Protein AF-A0A1T1H5N3-F1 (afdb_monomer_lite)

Radius of gyration: 20.16 Å; chains: 1; bounding box: 50×46×54 Å

Foldseek 3Di:
DDPPPDDLLQLQCCFLPNVVCLQVVLLVVLVVLLVDDDAACADDPVLNPALAGRSLRCLLRSLLVSLVVVLVSSVVSCVPVNGDPVSLVVLLVVLVVQCVDPVSVVCLDPVVLVVLVVVLCVLSVCRDPQPSDQDDPPDDCNVVNNCSRPDDSVVSSVVSSVSSSVSVVSSSSSSSSVSSVVSVVVVVVD

Secondary structure (DSSP, 8-state):
-------HHHHHHHHHS-HHHHHHHHHHHHHHHHHS------SSHHHHT----HHHHHHHHHHHHHHHHHHHHHHHHHHHT---HHHHHHHHHHHHHHHTSHHHHHHTSHHHHHHHHHHHHHHHH------SSPPPTT-TTHHHHHHHHT--HHHHHHHHHHHHHHHHHHHHHHHHHHHHHHHHHHHH--

Organism: NCBI:txid2942470

Sequence (190 aa):
MAIHKTNSITNYLDNIAPFYYFLIFPFVVALMAICFDFEFSGIFSNTQQLQVSSKQRFLNDFFALCTWITIFLIFFSRKFFGLKPDIQLQVQNAVIKQIRTRDGLAMYSATMLCFFIFFIICISSTWFPSDPIQPETGTKGYALKKALYSANPGFILFIQYFKYALSLLFTLVLVHILDARKIIKEQTLN

Structure (mmCIF, N/CA/C/O backbone):
data_AF-A0A1T1H5N3-F1
#
_entry.id   AF-A0A1T1H5N3-F1
#
loop_
_atom_site.group_PDB
_atom_site.id
_atom_site.type_symbol
_atom_site.label_atom_id
_atom_site.label_alt_id
_atom_site.label_comp_id
_atom_site.label_asym_id
_atom_site.label_entity_id
_atom_site.label_seq_id
_atom_site.pdbx_PDB_ins_code
_atom_site.Cartn_x
_atom_site.Cartn_y
_atom_site.Cartn_z
_atom_site.occupancy
_atom_site.B_iso_or_equiv
_atom_site.auth_seq_id
_atom_site.auth_comp_id
_atom_site.auth_asym_id
_atom_site.auth_atom_id
_atom_site.pdbx_PDB_model_num
ATOM 1 N N . MET A 1 1 ? -5.456 -28.758 18.352 1.00 32.03 1 MET A N 1
ATOM 2 C CA . MET A 1 1 ? -5.343 -27.745 17.283 1.00 32.03 1 MET A CA 1
ATOM 3 C C . MET A 1 1 ? -4.854 -26.464 17.939 1.00 32.03 1 MET A C 1
ATOM 5 O O . MET A 1 1 ? -5.594 -25.875 18.716 1.00 32.03 1 MET A O 1
ATOM 9 N N . ALA A 1 2 ? -3.570 -26.135 17.788 1.00 28.41 2 ALA A N 1
ATOM 10 C CA . ALA A 1 2 ? -2.989 -24.964 18.436 1.00 28.41 2 ALA A CA 1
ATOM 11 C C . ALA A 1 2 ? -3.596 -23.709 17.800 1.00 28.41 2 ALA A C 1
ATOM 13 O O . ALA A 1 2 ? -3.349 -23.422 16.632 1.00 28.41 2 ALA A O 1
ATOM 14 N N . ILE A 1 3 ? -4.434 -22.998 18.554 1.00 32.75 3 ILE A N 1
ATOM 15 C CA . ILE A 1 3 ? -4.944 -21.688 18.163 1.00 32.75 3 ILE A CA 1
ATOM 16 C C . ILE A 1 3 ? -3.732 -20.761 18.214 1.00 32.75 3 ILE A C 1
ATOM 18 O O . ILE A 1 3 ? -3.347 -20.285 19.284 1.00 32.75 3 ILE A O 1
ATOM 22 N N . HIS A 1 4 ? -3.070 -20.565 17.072 1.00 35.28 4 HIS A N 1
ATOM 23 C CA . HIS A 1 4 ? -2.126 -19.468 16.922 1.00 35.28 4 HIS A CA 1
ATOM 24 C C . HIS A 1 4 ? -2.867 -18.209 17.372 1.00 35.28 4 HIS A C 1
ATOM 26 O O . HIS A 1 4 ? -3.907 -17.874 16.811 1.00 35.28 4 HIS A O 1
ATOM 32 N N . LYS A 1 5 ? -2.369 -17.544 18.420 1.00 37.00 5 LYS A N 1
ATOM 33 C CA . LYS A 1 5 ? -2.806 -16.195 18.789 1.00 37.00 5 LYS A CA 1
ATOM 34 C C . LYS A 1 5 ? -2.444 -15.277 17.623 1.00 37.00 5 LYS A C 1
ATOM 36 O O . LYS A 1 5 ? -1.382 -14.660 17.615 1.00 37.00 5 LYS A O 1
ATOM 41 N N . THR A 1 6 ? -3.292 -15.233 16.607 1.00 47.44 6 THR A N 1
ATOM 42 C CA . THR A 1 6 ? -3.240 -14.204 15.585 1.00 47.44 6 THR A CA 1
ATOM 43 C C . THR A 1 6 ? -3.539 -12.875 16.267 1.00 47.44 6 THR A C 1
ATOM 45 O O . THR A 1 6 ? -4.434 -12.759 17.112 1.00 47.44 6 THR A O 1
ATOM 48 N N . ASN A 1 7 ? -2.698 -11.883 15.983 1.00 59.09 7 ASN A N 1
ATOM 49 C CA . ASN A 1 7 ? -2.846 -10.539 16.521 1.00 59.09 7 ASN A CA 1
ATOM 50 C C . ASN A 1 7 ? -4.217 -9.989 16.078 1.00 59.09 7 ASN A C 1
ATOM 52 O O . ASN A 1 7 ? -4.681 -10.312 14.983 1.00 59.09 7 ASN A O 1
ATOM 56 N N . SER A 1 8 ? -4.885 -9.184 16.911 1.00 59.81 8 SER A N 1
ATOM 57 C CA . SER A 1 8 ? -6.230 -8.672 16.586 1.00 59.81 8 SER A CA 1
ATOM 58 C C . SER A 1 8 ? -6.234 -7.908 15.263 1.00 59.81 8 SER A C 1
ATOM 60 O O . SER A 1 8 ? -7.205 -7.970 14.518 1.00 59.81 8 SER A O 1
ATOM 62 N N . ILE A 1 9 ? -5.107 -7.263 14.947 1.00 60.12 9 ILE A N 1
ATOM 63 C CA . ILE A 1 9 ? -4.863 -6.610 13.668 1.00 60.12 9 ILE A CA 1
ATOM 64 C C . ILE A 1 9 ? -4.887 -7.646 12.542 1.00 60.12 9 ILE A C 1
ATOM 66 O O . ILE A 1 9 ? -5.690 -7.498 11.640 1.00 60.12 9 ILE A O 1
ATOM 70 N N . THR A 1 10 ? -4.111 -8.732 12.588 1.00 60.59 10 THR A N 1
ATOM 71 C CA . THR A 1 10 ? -4.081 -9.723 11.493 1.00 60.59 10 THR A CA 1
ATOM 72 C C . THR A 1 10 ? -5.442 -10.373 11.228 1.00 60.59 10 THR A C 1
ATOM 74 O O . THR A 1 10 ? -5.828 -10.491 10.071 1.00 60.59 10 THR A O 1
ATOM 77 N N . ASN A 1 11 ? -6.219 -10.696 12.268 1.00 63.00 11 ASN A N 1
ATOM 78 C CA . ASN A 1 11 ? -7.589 -11.209 12.090 1.00 63.00 11 ASN A CA 1
ATOM 79 C C . ASN A 1 11 ? -8.538 -10.165 11.486 1.00 63.00 11 ASN A C 1
ATOM 81 O O . ASN A 1 11 ? -9.391 -10.491 10.664 1.00 63.00 11 ASN A O 1
ATOM 85 N N . TYR A 1 12 ? -8.393 -8.903 11.891 1.00 63.94 12 TYR A N 1
ATOM 86 C CA . TYR A 1 12 ? -9.140 -7.777 11.337 1.00 63.94 12 TYR A CA 1
ATOM 87 C C . TYR A 1 12 ? -8.811 -7.563 9.850 1.00 63.94 12 TYR A C 1
ATOM 89 O O . TYR A 1 12 ? -9.708 -7.332 9.041 1.00 63.94 12 TYR A O 1
ATOM 97 N N . LEU A 1 13 ? -7.534 -7.707 9.483 1.00 61.84 13 LEU A N 1
ATOM 98 C CA . LEU A 1 13 ? -7.058 -7.623 8.103 1.00 61.84 13 LEU A CA 1
ATOM 99 C C . LEU A 1 13 ? -7.663 -8.723 7.233 1.00 61.84 13 LEU A C 1
ATOM 101 O O . LEU A 1 13 ? -8.304 -8.409 6.234 1.00 61.84 13 LEU A O 1
ATOM 105 N N . ASP A 1 14 ? -7.536 -9.984 7.650 1.00 65.50 14 ASP A N 1
ATOM 106 C CA . ASP A 1 14 ? -8.050 -11.138 6.901 1.00 65.50 14 ASP A CA 1
ATOM 107 C C . ASP A 1 14 ? -9.574 -11.106 6.714 1.00 65.50 14 ASP A C 1
ATOM 109 O O . ASP A 1 14 ? -10.106 -11.747 5.806 1.00 65.50 14 ASP A O 1
ATOM 113 N N . ASN A 1 15 ? -10.287 -10.345 7.548 1.00 70.88 15 ASN A N 1
ATOM 114 C CA . ASN A 1 15 ? -11.730 -10.198 7.458 1.00 70.88 15 ASN A CA 1
ATOM 115 C C . ASN A 1 15 ? -12.190 -9.185 6.406 1.00 70.88 15 ASN A C 1
ATOM 117 O O . ASN A 1 15 ? -13.130 -9.467 5.668 1.00 70.88 15 ASN A O 1
ATOM 121 N N . ILE A 1 16 ? -11.544 -8.019 6.344 1.00 62.72 16 ILE A N 1
ATOM 122 C CA . ILE A 1 16 ? -11.953 -6.924 5.452 1.00 62.72 16 ILE A CA 1
ATOM 123 C C . ILE A 1 16 ? -11.451 -7.174 4.028 1.00 62.72 16 ILE A C 1
ATOM 125 O O . ILE A 1 16 ? -12.154 -6.885 3.059 1.00 62.72 16 ILE A O 1
ATOM 129 N N . ALA A 1 17 ? -10.241 -7.709 3.897 1.00 63.88 17 ALA A N 1
ATOM 130 C CA . ALA A 1 17 ? -9.614 -8.010 2.624 1.00 63.88 17 ALA A CA 1
ATOM 131 C C . ALA A 1 17 ? -8.524 -9.052 2.885 1.00 63.88 17 ALA A C 1
ATOM 133 O O . ALA A 1 17 ? -7.559 -8.699 3.558 1.00 63.88 17 ALA A O 1
ATOM 134 N N . PRO A 1 18 ? -8.625 -10.300 2.383 1.00 67.06 18 PRO A N 1
ATOM 135 C CA . PRO A 1 18 ? -7.630 -11.330 2.663 1.00 67.06 18 PRO A CA 1
ATOM 136 C C . PRO A 1 18 ? -6.279 -10.890 2.087 1.00 67.06 18 PRO A C 1
ATOM 138 O O . PRO A 1 18 ? -5.993 -11.005 0.894 1.00 67.06 18 PRO A O 1
ATOM 141 N N . PHE A 1 19 ? -5.482 -10.291 2.969 1.00 64.56 19 PHE A N 1
ATOM 142 C CA . PHE A 1 19 ? -4.418 -9.339 2.654 1.00 64.56 19 PHE A CA 1
ATOM 143 C C . PHE A 1 19 ? -3.309 -9.980 1.824 1.00 64.56 19 PHE A C 1
ATOM 145 O O . PHE A 1 19 ? -2.713 -9.361 0.944 1.00 64.56 19 PHE A O 1
ATOM 152 N N . TYR A 1 20 ? -3.112 -11.272 2.059 1.00 67.12 20 TYR A N 1
ATOM 153 C CA . TYR A 1 20 ? -2.218 -12.134 1.309 1.00 67.12 20 TYR A CA 1
ATOM 154 C C . TYR A 1 20 ? -2.495 -12.110 -0.202 1.00 67.12 20 TYR A C 1
ATOM 156 O O . TYR A 1 20 ? -1.556 -11.978 -0.983 1.00 67.12 20 TYR A O 1
ATOM 164 N N . TYR A 1 21 ? -3.763 -12.160 -0.630 1.00 72.81 21 TYR A N 1
ATOM 165 C CA . TYR A 1 21 ? -4.102 -12.130 -2.058 1.00 72.81 21 TYR A CA 1
ATOM 166 C C . TYR A 1 21 ? -3.788 -10.778 -2.689 1.00 72.81 21 TYR A C 1
ATOM 168 O O . TYR A 1 21 ? -3.264 -10.731 -3.801 1.00 72.81 21 TYR A O 1
ATOM 176 N N . PHE A 1 22 ? -4.051 -9.690 -1.965 1.00 77.19 22 PHE A N 1
ATOM 177 C CA . PHE A 1 22 ? -3.757 -8.342 -2.441 1.00 77.19 22 PHE A CA 1
ATOM 178 C C . PHE A 1 22 ? -2.260 -8.071 -2.540 1.00 77.19 22 PHE A C 1
ATOM 180 O O . PHE A 1 22 ? -1.862 -7.274 -3.367 1.00 77.19 22 PHE A O 1
ATOM 187 N N . LEU A 1 23 ? -1.410 -8.755 -1.777 1.00 80.50 23 LEU A N 1
ATOM 188 C CA . LEU A 1 23 ? 0.037 -8.638 -1.944 1.00 80.50 23 LEU A CA 1
ATOM 189 C C . LEU A 1 23 ? 0.580 -9.559 -3.038 1.00 80.50 23 LEU A C 1
ATOM 191 O O . LEU A 1 23 ? 1.340 -9.129 -3.906 1.00 80.50 23 LEU A O 1
ATOM 195 N N . ILE A 1 24 ? 0.187 -10.829 -3.020 1.00 84.44 24 ILE A N 1
ATOM 196 C CA . ILE A 1 24 ? 0.843 -11.847 -3.843 1.00 84.44 24 ILE A CA 1
ATOM 197 C C . ILE A 1 24 ? 0.385 -11.813 -5.278 1.00 84.44 24 ILE A C 1
ATOM 199 O O . ILE A 1 24 ? 1.216 -11.974 -6.166 1.00 84.44 24 ILE A O 1
ATOM 203 N N . PHE A 1 25 ? -0.900 -11.571 -5.529 1.00 86.62 25 PHE A N 1
ATOM 204 C CA . PHE A 1 25 ? -1.378 -11.527 -6.900 1.00 86.62 25 PHE A CA 1
ATOM 205 C C . PHE A 1 25 ? -0.700 -10.397 -7.697 1.00 86.62 25 PHE A C 1
ATOM 207 O O . PHE A 1 25 ? -0.104 -10.701 -8.734 1.00 86.62 25 PHE A O 1
ATOM 214 N N . PRO A 1 26 ? -0.648 -9.136 -7.212 1.00 86.62 26 PRO A N 1
ATOM 215 C CA . PRO A 1 26 ? 0.115 -8.089 -7.885 1.00 86.62 26 PRO A CA 1
ATOM 216 C C . PRO A 1 26 ? 1.598 -8.422 -8.026 1.00 86.62 26 PRO A C 1
ATOM 218 O O . PRO A 1 26 ? 2.175 -8.201 -9.087 1.00 86.62 26 PRO A O 1
ATOM 221 N N . PHE A 1 27 ? 2.220 -9.005 -6.999 1.00 88.75 27 PHE A N 1
ATOM 222 C CA . PHE A 1 27 ? 3.625 -9.392 -7.079 1.00 88.75 27 PHE A CA 1
ATOM 223 C C . PHE A 1 27 ? 3.891 -10.418 -8.189 1.00 88.75 27 PHE A C 1
ATOM 225 O O . PHE A 1 27 ? 4.803 -10.228 -8.988 1.00 88.75 27 PHE A O 1
ATOM 232 N N . VAL A 1 28 ? 3.077 -11.473 -8.277 1.00 89.38 28 VAL A N 1
ATOM 233 C CA . VAL A 1 28 ? 3.218 -12.530 -9.290 1.00 89.38 28 VAL A CA 1
ATOM 234 C C . VAL A 1 28 ? 2.988 -11.978 -10.696 1.00 89.38 28 VAL A C 1
ATOM 236 O O . VAL A 1 28 ? 3.773 -12.270 -11.595 1.00 89.38 28 VAL A O 1
ATOM 239 N N . VAL A 1 29 ? 1.970 -11.133 -10.893 1.00 89.44 29 VAL A N 1
ATOM 240 C CA . VAL A 1 29 ? 1.716 -10.473 -12.187 1.00 89.44 29 VAL A CA 1
ATOM 241 C C . VAL A 1 29 ? 2.894 -9.590 -12.598 1.00 89.44 29 VAL A C 1
ATOM 243 O O . VAL A 1 29 ? 3.361 -9.671 -13.733 1.00 89.44 29 VAL A O 1
ATOM 246 N N . ALA A 1 30 ? 3.419 -8.789 -11.671 1.00 89.19 30 ALA A N 1
ATOM 247 C CA . ALA A 1 30 ? 4.567 -7.930 -11.924 1.00 89.19 30 ALA A CA 1
ATOM 248 C C . ALA A 1 30 ? 5.840 -8.737 -12.236 1.00 89.19 30 ALA A C 1
ATOM 250 O O . ALA A 1 30 ? 6.608 -8.358 -13.120 1.00 89.19 30 ALA A O 1
ATOM 251 N N . LEU A 1 31 ? 6.038 -9.869 -11.552 1.00 89.56 31 LEU A N 1
ATOM 252 C CA . LEU A 1 31 ? 7.158 -10.777 -11.780 1.00 89.56 31 LEU A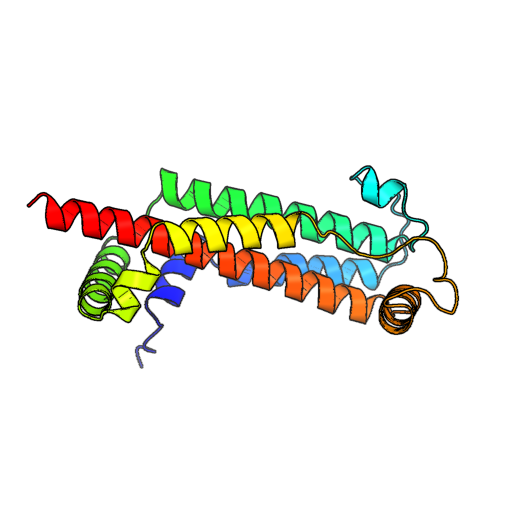 CA 1
ATOM 253 C C . LEU A 1 31 ? 7.077 -11.436 -13.162 1.00 89.56 31 LEU A C 1
ATOM 255 O O . LEU A 1 31 ? 8.073 -11.467 -13.877 1.00 89.56 31 LEU A O 1
ATOM 259 N N . MET A 1 32 ? 5.890 -11.888 -13.575 1.00 88.25 32 MET A N 1
ATOM 260 C CA . MET A 1 32 ? 5.681 -12.385 -14.937 1.00 88.25 32 MET A CA 1
ATOM 261 C C . MET A 1 32 ? 6.010 -11.299 -15.961 1.00 88.25 32 MET A C 1
ATOM 263 O O . MET A 1 32 ? 6.793 -11.545 -16.872 1.00 88.25 32 MET A O 1
ATOM 267 N N . ALA A 1 33 ? 5.490 -10.083 -15.781 1.00 86.50 33 ALA A N 1
ATOM 268 C CA . ALA A 1 33 ? 5.718 -8.990 -16.719 1.00 86.50 33 ALA A CA 1
ATOM 269 C C . ALA A 1 33 ? 7.212 -8.682 -16.912 1.00 86.50 33 ALA A C 1
ATOM 271 O O . ALA A 1 33 ? 7.663 -8.581 -18.046 1.00 86.50 33 ALA A O 1
ATOM 272 N N . ILE A 1 34 ? 8.021 -8.598 -15.848 1.00 85.88 34 ILE A N 1
ATOM 273 C CA . ILE A 1 34 ? 9.459 -8.303 -16.011 1.00 85.88 34 ILE A CA 1
ATOM 274 C C . ILE A 1 34 ? 10.235 -9.407 -16.747 1.00 85.88 34 ILE A C 1
ATOM 276 O O . ILE A 1 34 ? 11.265 -9.109 -17.364 1.00 85.88 34 ILE A O 1
ATOM 280 N N . CYS A 1 35 ? 9.754 -10.654 -16.691 1.00 86.69 35 CYS A N 1
ATOM 281 C CA . CYS A 1 35 ? 10.356 -11.801 -17.367 1.00 86.69 35 CYS A CA 1
ATOM 282 C C . CYS A 1 35 ? 10.082 -11.822 -18.877 1.00 86.69 35 CYS A C 1
ATOM 284 O O . CYS A 1 35 ? 10.867 -12.421 -19.607 1.00 86.69 35 CYS A O 1
ATOM 286 N N . PHE A 1 36 ? 9.020 -11.166 -19.349 1.00 85.50 36 PHE A N 1
ATOM 287 C CA . PHE A 1 36 ? 8.708 -11.057 -20.774 1.00 85.50 36 PHE A CA 1
ATOM 288 C C . PHE A 1 36 ? 9.187 -9.721 -21.348 1.00 85.50 36 PHE A C 1
ATOM 290 O O . PHE A 1 36 ? 9.247 -8.704 -20.655 1.00 85.50 36 PHE A O 1
ATOM 297 N N . ASP A 1 37 ? 9.519 -9.715 -22.635 1.00 79.88 37 ASP A N 1
ATOM 298 C CA . ASP A 1 37 ? 9.774 -8.482 -23.371 1.00 79.88 37 ASP A CA 1
ATOM 299 C C . ASP A 1 37 ? 8.472 -8.007 -24.014 1.0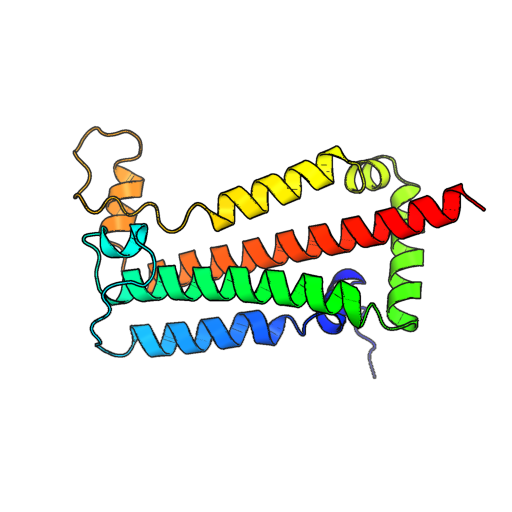0 79.88 37 ASP A C 1
ATOM 301 O O . ASP A 1 37 ? 7.854 -8.710 -24.810 1.00 79.88 37 ASP A O 1
ATOM 305 N N . PHE A 1 38 ? 8.029 -6.818 -23.614 1.00 84.44 38 PHE A N 1
ATOM 306 C CA . PHE A 1 38 ? 6.820 -6.179 -24.114 1.00 84.44 38 PHE A CA 1
ATOM 307 C C . PHE A 1 38 ? 7.011 -4.662 -24.157 1.00 84.44 38 PHE A C 1
ATOM 309 O O . PHE A 1 38 ? 7.783 -4.083 -23.383 1.00 84.44 38 PHE A O 1
ATOM 316 N N . GLU A 1 39 ? 6.288 -4.011 -25.062 1.00 86.19 39 GLU A N 1
ATOM 317 C CA . GLU A 1 39 ? 6.261 -2.557 -25.171 1.00 86.19 39 GLU A CA 1
ATOM 318 C C . GLU A 1 39 ? 5.080 -1.988 -24.385 1.00 86.19 39 GLU A C 1
ATOM 320 O O . GLU A 1 39 ? 3.945 -2.445 -24.510 1.00 86.19 39 GLU A O 1
ATOM 325 N N . PHE A 1 40 ? 5.350 -0.982 -23.553 1.00 85.69 40 PHE A N 1
ATOM 326 C CA . PHE A 1 40 ? 4.335 -0.323 -22.741 1.00 85.69 40 PHE A CA 1
ATOM 327 C C . PHE A 1 40 ? 4.628 1.168 -22.651 1.00 85.69 40 PHE A C 1
ATOM 329 O O . PHE A 1 40 ? 5.676 1.586 -22.158 1.00 85.69 40 PHE A O 1
ATOM 336 N N . SER A 1 41 ? 3.688 1.973 -23.138 1.00 83.50 41 SER A N 1
ATOM 337 C CA . SER A 1 41 ? 3.831 3.425 -23.245 1.00 83.50 41 SER A CA 1
ATOM 338 C C . SER A 1 41 ? 3.555 4.166 -21.935 1.00 83.50 41 SER A C 1
ATOM 340 O O . SER A 1 41 ? 4.101 5.252 -21.743 1.00 83.50 41 SER A O 1
ATOM 342 N N . GLY A 1 42 ? 2.773 3.575 -21.027 1.00 82.75 42 GLY A N 1
ATOM 343 C CA . GLY A 1 42 ? 2.267 4.232 -19.820 1.00 82.75 42 GLY A CA 1
ATOM 344 C C . GLY A 1 42 ? 0.785 4.610 -19.931 1.00 82.75 42 GLY A C 1
ATOM 345 O O . GLY A 1 42 ? 0.294 4.976 -20.998 1.00 82.75 42 GLY A O 1
ATOM 346 N N . ILE A 1 43 ? 0.079 4.535 -18.809 1.00 85.75 43 ILE A N 1
ATOM 347 C CA . ILE A 1 43 ? -1.320 4.929 -18.607 1.00 85.75 43 ILE A CA 1
ATOM 348 C C . ILE A 1 43 ? -1.390 6.350 -18.040 1.00 85.75 43 ILE A C 1
ATOM 350 O O . ILE A 1 43 ? -2.193 7.158 -18.503 1.00 85.75 43 ILE A O 1
ATOM 354 N N . PHE A 1 44 ? -0.555 6.674 -17.046 1.00 80.19 44 PHE A N 1
ATOM 355 C CA . PHE A 1 44 ? -0.547 8.004 -16.433 1.00 80.19 44 PHE A CA 1
ATOM 356 C C . PHE A 1 44 ? 0.338 8.975 -17.219 1.00 80.19 44 PHE A C 1
ATOM 358 O O . PHE A 1 44 ? 1.421 8.611 -17.676 1.00 80.19 44 PHE A O 1
ATOM 365 N N . SER A 1 45 ? -0.091 10.238 -17.320 1.00 74.50 45 SER A N 1
ATOM 366 C CA . SER A 1 45 ? 0.630 11.295 -18.049 1.00 74.50 45 SER A CA 1
ATOM 367 C C . SER A 1 45 ? 2.073 11.458 -17.572 1.00 74.50 45 SER A C 1
ATOM 369 O O . SER A 1 45 ? 2.984 11.565 -18.389 1.00 74.50 45 SER A O 1
ATOM 371 N N . ASN A 1 46 ? 2.291 11.394 -16.256 1.00 71.56 46 ASN A N 1
ATOM 372 C CA . ASN A 1 46 ? 3.629 11.442 -15.673 1.00 71.56 46 ASN A CA 1
ATOM 373 C C . ASN A 1 46 ? 4.493 10.287 -16.192 1.00 71.56 46 ASN A C 1
ATOM 375 O O . ASN A 1 46 ? 5.620 10.520 -16.600 1.00 71.56 46 ASN A O 1
ATOM 379 N N . THR A 1 47 ? 3.960 9.065 -16.250 1.00 73.19 47 THR A N 1
ATOM 380 C CA . THR A 1 47 ? 4.694 7.880 -16.717 1.00 73.19 47 THR A CA 1
ATOM 381 C C . THR A 1 47 ? 4.977 7.919 -18.216 1.00 73.19 47 THR A C 1
ATOM 383 O O . THR A 1 47 ? 6.049 7.502 -18.648 1.00 73.19 47 THR A O 1
ATOM 386 N N . GLN A 1 48 ? 4.053 8.456 -19.015 1.00 77.06 48 GLN A N 1
ATOM 387 C CA . GLN A 1 48 ? 4.238 8.621 -20.461 1.00 77.06 48 GLN A CA 1
ATOM 388 C C . GLN A 1 48 ? 5.371 9.598 -20.800 1.00 77.06 48 GLN A C 1
ATOM 390 O O . GLN A 1 48 ? 6.066 9.415 -21.798 1.00 77.06 48 GLN A O 1
ATOM 395 N N . GLN A 1 49 ? 5.578 10.617 -19.961 1.00 70.25 49 GLN A N 1
ATOM 396 C CA . GLN A 1 49 ? 6.633 11.621 -20.128 1.00 70.25 49 GLN A CA 1
ATOM 397 C C . GLN A 1 49 ? 8.020 11.129 -19.675 1.00 70.25 49 GLN A C 1
ATOM 399 O O . GLN A 1 49 ? 9.029 11.774 -19.966 1.00 70.25 49 GLN A O 1
ATOM 404 N N . LEU A 1 50 ? 8.102 9.983 -18.990 1.00 68.31 50 LEU A N 1
ATOM 405 C CA . LEU A 1 50 ? 9.363 9.420 -18.515 1.00 68.31 50 LEU A CA 1
ATOM 406 C C . LEU A 1 50 ? 10.119 8.692 -19.636 1.00 68.31 50 LEU A C 1
ATOM 408 O O . LEU A 1 50 ? 9.653 7.686 -20.164 1.00 68.31 50 LEU A O 1
ATOM 412 N N . GLN A 1 51 ? 11.356 9.105 -19.919 1.00 72.12 51 GLN A N 1
ATOM 413 C CA . GLN A 1 51 ? 12.339 8.356 -20.716 1.00 72.12 51 GLN A CA 1
ATOM 414 C C . GLN A 1 51 ? 12.931 7.164 -19.938 1.00 72.12 51 GLN A C 1
ATOM 416 O O . GLN A 1 51 ? 14.137 7.032 -19.767 1.00 72.12 51 GLN A O 1
ATOM 421 N N . VAL A 1 52 ? 12.065 6.284 -19.441 1.00 73.94 52 VAL A N 1
ATOM 422 C CA . VAL A 1 52 ? 12.440 5.030 -18.767 1.00 73.94 52 VAL A CA 1
ATOM 423 C C . VAL A 1 52 ? 12.017 3.826 -19.606 1.00 73.94 52 VAL A C 1
ATOM 425 O O . VAL A 1 52 ? 11.210 3.964 -20.532 1.00 73.94 52 VAL A O 1
ATOM 428 N N . SER A 1 53 ? 12.558 2.645 -19.298 1.00 78.38 53 SER A N 1
ATOM 429 C CA . SER A 1 53 ? 12.240 1.405 -20.023 1.00 78.38 53 SER A CA 1
ATOM 430 C C . SER A 1 53 ? 10.763 1.010 -19.887 1.00 78.38 53 SER A C 1
ATOM 432 O O . SER A 1 53 ? 10.129 1.289 -18.866 1.00 78.38 53 SER A O 1
ATOM 434 N N . SER A 1 54 ? 10.224 0.288 -20.876 1.00 83.06 54 SER A N 1
ATOM 435 C CA . SER A 1 54 ? 8.836 -0.213 -20.875 1.00 83.06 54 SER A CA 1
ATOM 436 C C . SER A 1 54 ? 8.478 -0.976 -19.593 1.00 83.06 54 SER A C 1
ATOM 438 O O . SER A 1 54 ? 7.419 -0.751 -19.008 1.00 83.06 54 SER A O 1
ATOM 440 N N . LYS A 1 55 ? 9.399 -1.811 -19.087 1.00 84.50 55 LYS A N 1
ATOM 441 C CA . LYS A 1 55 ? 9.215 -2.582 -17.844 1.00 84.50 55 LYS A CA 1
ATOM 442 C C . LYS A 1 55 ? 9.054 -1.669 -16.626 1.00 84.50 55 LYS A C 1
ATOM 444 O O . LYS A 1 55 ? 8.188 -1.902 -15.791 1.00 84.50 55 LYS A O 1
ATOM 449 N N . GLN A 1 56 ? 9.852 -0.605 -16.536 1.00 80.94 56 GLN A N 1
ATOM 450 C CA . GLN A 1 56 ? 9.768 0.366 -15.438 1.00 80.94 56 GLN A CA 1
ATOM 451 C C . GLN A 1 56 ? 8.454 1.155 -15.481 1.00 80.94 56 GLN A C 1
ATOM 453 O O . GLN A 1 56 ? 7.819 1.322 -14.439 1.00 80.94 56 GLN A O 1
ATOM 458 N N . ARG A 1 57 ? 8.019 1.582 -16.676 1.00 83.06 57 ARG A N 1
ATOM 459 C CA . ARG A 1 57 ? 6.726 2.266 -16.864 1.00 83.06 57 ARG A CA 1
ATOM 460 C C . ARG A 1 57 ? 5.566 1.383 -16.425 1.00 83.06 57 ARG A C 1
ATOM 462 O O . ARG A 1 57 ? 4.712 1.827 -15.663 1.00 83.06 57 ARG A O 1
ATOM 469 N N . PHE A 1 58 ? 5.581 0.122 -16.853 1.00 88.19 58 PHE A N 1
ATOM 470 C CA . PHE A 1 58 ? 4.566 -0.851 -16.473 1.00 88.19 58 PHE A CA 1
ATOM 471 C C . PHE A 1 58 ? 4.506 -1.050 -14.963 1.00 88.19 58 PHE A C 1
ATOM 473 O O . PHE A 1 58 ? 3.437 -0.905 -14.381 1.00 88.19 58 PHE A O 1
ATOM 480 N N . LEU A 1 59 ? 5.642 -1.337 -14.317 1.00 87.06 59 LEU A N 1
ATOM 481 C CA . LEU A 1 59 ? 5.680 -1.577 -12.873 1.00 87.06 59 LEU A CA 1
ATOM 482 C C . LEU A 1 59 ? 5.129 -0.384 -12.088 1.00 87.06 59 LEU A C 1
ATOM 484 O O . LEU A 1 59 ? 4.381 -0.573 -11.132 1.00 87.06 59 LEU A O 1
ATOM 488 N N . ASN A 1 60 ? 5.472 0.834 -12.501 1.00 84.94 60 ASN A N 1
ATOM 489 C CA . ASN A 1 60 ? 5.001 2.044 -11.845 1.00 84.94 60 ASN A CA 1
ATOM 490 C C . ASN A 1 60 ? 3.474 2.182 -11.920 1.00 84.94 60 ASN A C 1
ATOM 492 O O . ASN A 1 60 ? 2.817 2.332 -10.892 1.00 84.94 60 ASN A O 1
ATOM 496 N N . ASP A 1 61 ? 2.907 2.070 -13.120 1.00 86.81 61 ASP A N 1
ATOM 497 C CA . ASP A 1 61 ? 1.468 2.250 -13.322 1.00 86.81 61 ASP A CA 1
ATOM 498 C C . ASP A 1 61 ? 0.661 1.089 -12.745 1.00 86.81 61 ASP A C 1
ATOM 500 O O . ASP A 1 61 ? -0.396 1.296 -12.150 1.00 86.81 61 ASP A O 1
ATOM 504 N N . PHE A 1 62 ? 1.181 -0.132 -12.868 1.00 89.62 62 PHE A N 1
ATOM 505 C CA . PHE A 1 62 ? 0.563 -1.330 -12.325 1.00 89.62 62 PHE A CA 1
ATOM 506 C C . PHE A 1 62 ? 0.446 -1.253 -10.799 1.00 89.62 62 PHE A C 1
ATOM 508 O O . PHE A 1 62 ? -0.656 -1.382 -10.266 1.00 89.62 62 PHE A O 1
ATOM 515 N N . PHE A 1 63 ? 1.540 -0.962 -10.084 1.00 88.50 63 PHE A N 1
ATOM 516 C CA . PHE A 1 63 ? 1.481 -0.830 -8.625 1.00 88.50 63 PHE A CA 1
ATOM 517 C C . PHE A 1 63 ? 0.674 0.394 -8.178 1.00 88.50 63 PHE A C 1
ATOM 519 O O . PHE A 1 63 ? 0.014 0.322 -7.137 1.00 88.50 63 PHE A O 1
ATOM 526 N N . ALA A 1 64 ? 0.641 1.474 -8.966 1.00 85.75 64 ALA A N 1
ATOM 527 C CA . ALA A 1 64 ? -0.227 2.620 -8.702 1.00 85.75 64 ALA A CA 1
ATOM 528 C C . ALA A 1 64 ? -1.709 2.243 -8.739 1.00 85.75 64 ALA A C 1
ATOM 530 O O . ALA A 1 64 ? -2.439 2.474 -7.770 1.00 85.75 64 ALA A O 1
ATOM 531 N N . LEU A 1 65 ? -2.133 1.582 -9.815 1.00 88.44 65 LEU A N 1
ATOM 532 C CA . LEU A 1 65 ? -3.500 1.098 -9.967 1.00 88.44 65 LEU A CA 1
ATOM 533 C C . LEU A 1 65 ? -3.854 0.070 -8.891 1.00 88.44 65 LEU A C 1
ATOM 535 O O . LEU A 1 65 ? -4.896 0.202 -8.250 1.00 88.44 65 LEU A O 1
ATOM 539 N N . CYS A 1 66 ? -2.974 -0.901 -8.619 1.00 89.25 66 CYS A N 1
ATOM 540 C CA . CYS A 1 66 ? -3.176 -1.866 -7.538 1.00 89.25 66 CYS A CA 1
ATOM 541 C C . CYS A 1 66 ? -3.357 -1.170 -6.187 1.00 89.25 66 CYS A C 1
ATOM 543 O O . CYS A 1 66 ? -4.258 -1.538 -5.433 1.00 89.25 66 CYS A O 1
ATOM 545 N N . THR A 1 67 ? -2.558 -0.143 -5.890 1.00 87.81 67 THR A N 1
ATOM 546 C CA . THR A 1 67 ? -2.690 0.655 -4.662 1.00 87.81 67 THR A CA 1
ATOM 547 C C . THR A 1 67 ? -4.073 1.278 -4.566 1.00 87.81 67 THR A C 1
ATOM 549 O O . THR A 1 67 ? -4.782 1.039 -3.591 1.00 87.81 67 THR A O 1
ATOM 552 N N . TRP A 1 68 ? -4.491 2.028 -5.584 1.00 86.31 68 TRP A N 1
ATOM 553 C CA . TRP A 1 68 ? -5.761 2.752 -5.553 1.00 86.31 68 TRP A CA 1
ATOM 554 C C . TRP A 1 68 ? -6.969 1.814 -5.494 1.00 86.31 68 TRP A C 1
ATOM 556 O O . TRP A 1 68 ? -7.866 2.025 -4.677 1.00 86.31 68 TRP A O 1
ATOM 566 N N . ILE A 1 69 ? -6.964 0.742 -6.294 1.00 87.75 69 ILE A N 1
ATOM 567 C CA . ILE A 1 69 ? -8.027 -0.272 -6.299 1.00 87.75 69 ILE A CA 1
ATOM 568 C C . ILE A 1 69 ? -8.117 -0.953 -4.932 1.00 87.75 69 ILE A C 1
ATOM 570 O O . ILE A 1 69 ? -9.208 -1.094 -4.384 1.00 87.75 69 ILE A O 1
ATOM 574 N N . THR A 1 70 ? -6.983 -1.344 -4.347 1.00 87.56 70 THR A N 1
ATOM 575 C CA . THR A 1 70 ? -6.986 -2.038 -3.051 1.00 87.56 70 THR A CA 1
ATOM 576 C C . THR A 1 70 ? -7.459 -1.116 -1.931 1.00 87.56 70 THR A C 1
ATOM 578 O O . THR A 1 70 ? -8.285 -1.526 -1.119 1.00 87.56 70 THR A O 1
ATOM 581 N N . ILE A 1 71 ? -7.002 0.143 -1.903 1.00 86.00 71 ILE A N 1
ATOM 582 C CA . ILE A 1 71 ? -7.486 1.144 -0.940 1.00 86.00 71 ILE A CA 1
ATOM 583 C C . ILE A 1 71 ? -9.005 1.294 -1.065 1.00 86.00 71 ILE A C 1
ATOM 585 O O . ILE A 1 71 ? -9.716 1.213 -0.062 1.00 86.00 71 ILE A O 1
ATOM 589 N N . PHE A 1 72 ? -9.518 1.455 -2.289 1.00 86.81 72 PHE A N 1
ATOM 590 C CA . PHE A 1 72 ? -10.953 1.567 -2.535 1.00 86.81 72 PHE A CA 1
ATOM 591 C C . PHE A 1 72 ? -11.722 0.341 -2.024 1.00 86.81 72 PHE A C 1
ATOM 593 O O . PHE A 1 72 ? -12.716 0.498 -1.315 1.00 86.81 72 PHE A O 1
ATOM 600 N N . LEU A 1 73 ? -11.241 -0.870 -2.316 1.00 85.56 73 LEU A N 1
ATOM 601 C CA . LEU A 1 73 ? -11.862 -2.117 -1.865 1.00 85.56 73 LEU A CA 1
ATOM 602 C C . LEU A 1 73 ? -11.860 -2.265 -0.341 1.00 85.56 73 LEU A C 1
ATOM 604 O O . LEU A 1 73 ? -12.863 -2.705 0.214 1.00 85.56 73 LEU A O 1
ATOM 608 N N . ILE A 1 74 ? -10.791 -1.855 0.349 1.00 85.25 74 ILE A N 1
ATOM 609 C CA . ILE A 1 74 ? -10.737 -1.860 1.818 1.00 85.25 74 ILE A CA 1
ATOM 610 C C . ILE A 1 74 ? -11.838 -0.955 2.390 1.00 85.25 74 ILE A C 1
ATOM 612 O O . ILE A 1 74 ? -12.604 -1.378 3.257 1.00 85.25 74 ILE A O 1
ATOM 616 N N . PHE A 1 75 ? -11.955 0.283 1.898 1.00 84.81 75 PHE A N 1
ATOM 617 C CA . PHE A 1 75 ? -12.986 1.214 2.368 1.00 84.81 75 PHE A CA 1
ATOM 618 C C . PHE A 1 75 ? -14.402 0.765 1.991 1.00 84.81 75 PHE A C 1
ATOM 620 O O . PHE A 1 75 ? -15.321 0.913 2.799 1.00 84.81 75 PHE A O 1
ATOM 627 N N . PHE A 1 76 ? -14.583 0.198 0.796 1.00 85.38 76 PHE A N 1
ATOM 628 C CA . PHE A 1 76 ? -15.847 -0.389 0.358 1.00 85.38 76 PHE A CA 1
ATOM 629 C C . PHE A 1 76 ? -16.254 -1.538 1.283 1.00 85.38 76 PHE A C 1
ATOM 631 O O . PHE A 1 76 ? -17.348 -1.528 1.843 1.00 85.38 76 PHE A O 1
ATOM 638 N N . SER A 1 77 ? -15.345 -2.485 1.510 1.00 82.88 77 SER A N 1
ATOM 639 C CA . SER A 1 77 ? -15.585 -3.648 2.359 1.00 82.88 77 SER A CA 1
ATOM 640 C C . SER A 1 77 ? -15.953 -3.238 3.784 1.00 82.88 77 SER A C 1
ATOM 642 O O . SER A 1 77 ? -16.988 -3.647 4.312 1.00 82.88 77 SER A O 1
ATOM 644 N N . ARG A 1 78 ? -15.194 -2.296 4.353 1.00 81.94 78 ARG A N 1
ATOM 645 C CA . ARG A 1 78 ? -15.490 -1.697 5.657 1.00 81.94 78 ARG A CA 1
ATOM 646 C C . ARG A 1 78 ? -16.893 -1.079 5.722 1.00 81.94 78 ARG A C 1
ATOM 648 O O . ARG A 1 78 ? -17.565 -1.213 6.740 1.00 81.94 78 ARG A O 1
ATOM 655 N N . LYS A 1 79 ? -17.329 -0.373 4.672 1.00 83.00 79 LYS A N 1
ATOM 656 C CA . LYS A 1 79 ? -18.625 0.326 4.646 1.00 83.00 79 LYS A CA 1
ATOM 657 C C . LYS A 1 79 ? -19.813 -0.629 4.502 1.00 83.00 79 LYS A C 1
ATOM 659 O O . LYS A 1 79 ? -20.851 -0.359 5.097 1.00 83.00 79 LYS A O 1
ATOM 664 N N . PHE A 1 80 ? -19.680 -1.686 3.699 1.00 80.62 80 PHE A N 1
ATOM 665 C CA . PHE A 1 80 ? -20.807 -2.543 3.309 1.00 80.62 80 PHE A CA 1
ATOM 666 C C . PHE A 1 80 ? -20.876 -3.877 4.053 1.00 80.62 80 PHE A C 1
ATOM 668 O O . PHE A 1 80 ? -21.974 -4.314 4.383 1.00 80.62 80 PHE A O 1
ATOM 675 N N . PHE A 1 81 ? -19.739 -4.520 4.324 1.00 78.00 81 PHE A N 1
ATOM 676 C CA . PHE A 1 81 ? -19.704 -5.827 4.991 1.00 78.00 81 PHE A CA 1
ATOM 677 C C . PHE A 1 81 ? -19.381 -5.709 6.481 1.00 78.00 81 PHE A C 1
ATOM 679 O O . PHE A 1 81 ? -19.879 -6.498 7.280 1.00 78.00 81 PHE A O 1
ATOM 686 N N . GLY A 1 82 ? -18.598 -4.695 6.862 1.00 71.56 82 GLY A N 1
ATOM 687 C CA . GLY A 1 82 ? -18.174 -4.507 8.245 1.00 71.56 82 GLY A CA 1
ATOM 688 C C . GLY A 1 82 ? -17.304 -5.662 8.748 1.00 71.56 82 GLY A C 1
ATOM 689 O O . GLY A 1 82 ? -16.705 -6.396 7.965 1.00 71.56 82 GLY A O 1
ATOM 690 N N . LEU A 1 83 ? -17.215 -5.798 10.071 1.00 74.88 83 LEU A N 1
ATOM 691 C CA . LEU A 1 83 ? -16.462 -6.870 10.722 1.00 74.88 83 LEU A CA 1
ATOM 692 C C . LEU A 1 83 ? -17.393 -7.990 11.160 1.00 74.88 83 LEU A C 1
ATOM 694 O O . LEU A 1 83 ? -18.517 -7.734 11.591 1.00 74.88 83 LEU A O 1
ATOM 698 N N . LYS A 1 84 ? -16.899 -9.229 11.133 1.00 78.81 84 LYS A N 1
ATOM 699 C CA . LYS A 1 84 ? -17.612 -10.332 11.789 1.00 78.81 84 LYS A CA 1
ATOM 700 C C . LYS A 1 84 ? -17.757 -10.067 13.302 1.00 78.81 84 LYS A C 1
ATOM 702 O O . LYS A 1 84 ? -16.849 -9.475 13.894 1.00 78.81 84 LYS A O 1
ATOM 707 N N . PRO A 1 85 ? -18.850 -10.519 13.948 1.00 77.12 85 PRO A N 1
ATOM 708 C CA . PRO A 1 85 ? -19.157 -10.174 15.342 1.00 77.12 85 PRO A CA 1
ATOM 709 C C . PRO A 1 85 ? -18.080 -10.596 16.354 1.00 77.12 85 PRO A C 1
ATOM 711 O O . PRO A 1 85 ? -17.783 -9.871 17.300 1.00 77.12 85 PRO A O 1
ATOM 714 N N . ASP A 1 86 ? -17.465 -11.757 16.141 1.00 77.75 86 ASP A N 1
ATOM 715 C CA . ASP A 1 86 ? -16.373 -12.302 16.951 1.00 77.75 86 ASP A CA 1
ATOM 716 C C . ASP A 1 86 ? -15.112 -11.427 16.875 1.00 77.75 86 ASP A C 1
ATOM 718 O O . ASP A 1 86 ? -14.500 -11.099 17.896 1.00 77.75 86 ASP A O 1
ATOM 722 N N . ILE A 1 87 ? -14.770 -10.976 15.668 1.00 75.56 87 ILE A N 1
ATOM 723 C CA . ILE A 1 87 ? -13.626 -10.094 15.419 1.00 75.56 87 ILE A CA 1
ATOM 724 C C . ILE A 1 87 ? -13.914 -8.691 15.958 1.00 75.56 87 ILE A C 1
ATOM 726 O O . ILE A 1 87 ? -13.046 -8.079 16.579 1.00 75.56 87 ILE A O 1
ATOM 730 N N . GLN A 1 88 ? -15.140 -8.193 15.789 1.00 78.19 88 GLN A N 1
ATOM 731 C CA . GLN A 1 88 ? -15.564 -6.901 16.324 1.00 78.19 88 GLN A CA 1
ATOM 732 C C . GLN A 1 88 ? -15.412 -6.849 17.850 1.00 78.19 88 GLN A C 1
ATOM 734 O O . GLN A 1 88 ? -14.859 -5.883 18.378 1.00 78.19 88 GLN A O 1
ATOM 739 N N . LEU A 1 89 ? -15.819 -7.908 18.555 1.00 78.00 89 LEU A N 1
ATOM 740 C CA . LEU A 1 89 ? -15.687 -8.009 20.008 1.00 78.00 89 LEU A CA 1
ATOM 741 C C . LEU A 1 89 ? -14.214 -8.110 20.442 1.00 78.00 89 LEU A C 1
ATOM 743 O O . LEU A 1 89 ? -13.797 -7.463 21.407 1.00 78.00 89 LEU A O 1
ATOM 747 N N . GLN A 1 90 ? -13.389 -8.861 19.701 1.00 79.62 90 GLN A N 1
ATOM 748 C CA . GLN A 1 90 ? -11.942 -8.927 19.938 1.00 79.62 90 GLN A CA 1
ATOM 749 C C . GLN A 1 90 ? -11.280 -7.545 19.799 1.00 79.62 90 GLN A C 1
ATOM 751 O O . GLN A 1 90 ? -10.467 -7.152 20.641 1.00 79.62 90 GLN A O 1
ATOM 756 N N . VAL A 1 91 ? -11.637 -6.800 18.751 1.00 77.25 91 VAL A N 1
ATOM 757 C CA . VAL A 1 91 ? -11.121 -5.455 18.464 1.00 77.25 91 VAL A CA 1
ATOM 758 C C . VAL A 1 91 ? -11.578 -4.466 19.527 1.00 77.25 91 VAL A C 1
ATOM 760 O O . VAL A 1 91 ? -10.751 -3.725 20.050 1.00 77.25 91 VAL A O 1
ATOM 763 N N . GLN A 1 92 ? -12.854 -4.494 19.914 1.00 80.31 92 GLN A N 1
ATOM 764 C CA . GLN A 1 92 ? -13.394 -3.645 20.974 1.00 80.31 92 GLN A C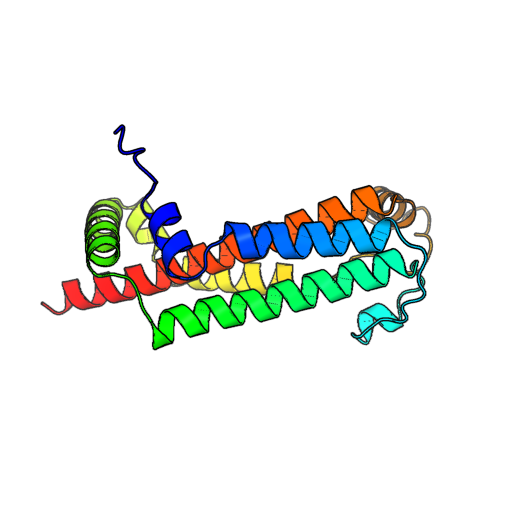A 1
ATOM 765 C C . GLN A 1 92 ? -12.640 -3.837 22.293 1.00 80.31 92 GLN A C 1
ATOM 767 O O . GLN A 1 92 ? -12.178 -2.862 22.885 1.00 80.31 92 GLN A O 1
ATOM 772 N N . ASN A 1 93 ? -12.428 -5.084 22.718 1.00 81.31 93 ASN A N 1
ATOM 773 C CA . ASN A 1 93 ? -11.678 -5.380 23.940 1.00 81.31 93 ASN A CA 1
ATOM 774 C C . ASN A 1 93 ? -10.217 -4.906 23.864 1.00 81.31 93 ASN A C 1
ATOM 776 O O . ASN A 1 93 ? -9.675 -4.396 24.849 1.00 81.31 93 ASN A O 1
ATOM 780 N N . ALA A 1 94 ? -9.574 -5.044 22.700 1.00 80.44 94 ALA A N 1
ATOM 781 C CA . ALA A 1 94 ? -8.209 -4.571 22.483 1.00 80.44 94 ALA A CA 1
ATOM 782 C C . ALA A 1 94 ? -8.115 -3.036 22.541 1.00 80.44 94 ALA A C 1
ATOM 784 O O . ALA A 1 94 ? -7.251 -2.507 23.244 1.00 80.44 94 ALA A O 1
ATOM 785 N N . VAL A 1 95 ? -9.039 -2.332 21.880 1.00 80.94 95 VAL A N 1
ATOM 786 C CA . VAL A 1 95 ? -9.119 -0.864 21.882 1.00 80.94 95 VAL A CA 1
ATOM 787 C C . VAL A 1 95 ? -9.368 -0.347 23.297 1.00 80.94 95 VAL A C 1
ATOM 789 O O . VAL A 1 95 ? -8.625 0.512 23.760 1.00 80.94 95 VAL A O 1
ATOM 792 N N . ILE A 1 96 ? -10.336 -0.915 24.029 1.00 79.25 96 ILE A N 1
ATOM 793 C CA . ILE A 1 96 ? -10.630 -0.539 25.424 1.00 79.25 96 ILE A CA 1
ATOM 794 C C . ILE A 1 96 ? -9.394 -0.713 26.317 1.00 79.25 96 ILE A C 1
ATOM 796 O O . ILE A 1 96 ? -9.125 0.112 27.192 1.00 79.25 96 ILE A O 1
ATOM 800 N N . LYS A 1 97 ? -8.607 -1.771 26.100 1.00 81.06 97 LYS A N 1
ATOM 801 C CA . LYS A 1 97 ? -7.356 -1.976 26.834 1.00 81.06 97 LYS A CA 1
ATOM 802 C C . LYS A 1 97 ? -6.298 -0.930 26.467 1.00 81.06 97 LYS A C 1
ATOM 804 O O . LYS A 1 97 ? -5.596 -0.461 27.359 1.00 81.06 97 LYS A O 1
ATOM 809 N N . GLN A 1 98 ? -6.178 -0.566 25.189 1.00 78.81 98 GLN A N 1
ATOM 810 C CA . GLN A 1 98 ? -5.197 0.413 24.712 1.00 78.81 98 GLN A CA 1
ATOM 811 C C . GLN A 1 98 ? -5.527 1.845 25.138 1.00 78.81 98 GLN A C 1
ATOM 813 O O . GLN A 1 98 ? -4.627 2.552 25.567 1.00 78.81 98 GLN A O 1
ATOM 818 N N . ILE A 1 99 ? -6.790 2.278 25.118 1.00 79.88 99 ILE A N 1
ATOM 819 C CA . ILE A 1 99 ? -7.152 3.648 25.536 1.00 79.88 99 ILE A CA 1
ATOM 820 C C . ILE A 1 99 ? -6.883 3.931 27.019 1.00 79.88 99 ILE A C 1
ATOM 822 O O . ILE A 1 99 ? -6.789 5.091 27.409 1.00 79.88 99 ILE A O 1
ATOM 826 N N . ARG A 1 100 ? -6.748 2.889 27.855 1.00 77.94 100 ARG A N 1
ATOM 827 C CA . ARG A 1 100 ? -6.365 3.038 29.269 1.00 77.94 100 ARG A CA 1
ATOM 828 C C . ARG A 1 100 ? -4.920 3.506 29.440 1.00 77.94 100 ARG A C 1
ATOM 830 O O . ARG A 1 100 ? -4.565 3.953 30.525 1.00 77.94 100 ARG A O 1
ATOM 837 N N . THR A 1 101 ? -4.085 3.403 28.406 1.00 81.31 101 THR A N 1
ATOM 838 C CA . THR A 1 101 ? -2.725 3.943 28.421 1.00 81.31 101 THR A CA 1
ATOM 839 C C . THR A 1 101 ? -2.682 5.296 27.711 1.00 81.31 101 THR A C 1
ATOM 841 O O . THR A 1 101 ? -3.374 5.524 26.717 1.00 81.31 101 THR A O 1
ATOM 844 N N . ARG A 1 102 ? -1.839 6.212 28.208 1.00 72.06 102 ARG A N 1
ATOM 845 C CA . ARG A 1 102 ? -1.652 7.548 27.613 1.00 72.06 102 ARG A CA 1
ATOM 846 C C . ARG A 1 102 ? -1.227 7.461 26.141 1.00 72.06 102 ARG A C 1
ATOM 848 O O . ARG A 1 102 ? -1.738 8.208 25.310 1.00 72.06 102 ARG A O 1
ATOM 855 N N . ASP A 1 103 ? -0.346 6.515 25.826 1.00 75.12 103 ASP A N 1
ATOM 856 C CA . ASP A 1 103 ? 0.167 6.298 24.469 1.00 75.12 103 ASP A CA 1
ATOM 857 C C . ASP A 1 103 ? -0.900 5.717 23.534 1.00 75.12 103 ASP A C 1
ATOM 859 O O . ASP A 1 103 ? -0.999 6.115 22.373 1.00 75.12 103 ASP A O 1
ATOM 863 N N . GLY A 1 104 ? -1.753 4.820 24.039 1.00 73.12 104 GLY A N 1
ATOM 864 C CA . GLY A 1 104 ? -2.862 4.277 23.260 1.00 73.12 104 GLY A CA 1
ATOM 865 C C . GLY A 1 104 ? -3.917 5.337 22.946 1.00 73.12 104 GLY A C 1
ATOM 866 O O . GLY A 1 104 ? -4.408 5.396 21.822 1.00 73.12 104 GLY A O 1
ATOM 867 N N . LEU A 1 105 ? -4.206 6.248 23.880 1.00 74.06 105 LEU A N 1
ATOM 868 C CA . LEU A 1 105 ? -5.090 7.387 23.613 1.00 74.06 105 LEU A CA 1
ATOM 869 C C . LEU A 1 105 ? -4.516 8.315 22.523 1.00 74.06 105 LEU A C 1
ATOM 871 O O . LEU A 1 105 ? -5.249 8.772 21.643 1.00 74.06 105 LEU A O 1
ATOM 875 N N . ALA A 1 106 ? -3.201 8.558 22.540 1.00 79.38 106 ALA A N 1
ATOM 876 C CA . ALA A 1 106 ? -2.523 9.361 21.524 1.00 79.38 106 ALA A CA 1
ATOM 877 C C . ALA A 1 106 ? -2.586 8.716 20.127 1.00 79.38 106 ALA A C 1
ATOM 879 O O . ALA A 1 106 ? -2.794 9.427 19.139 1.00 79.38 106 ALA A O 1
ATOM 880 N N . MET A 1 107 ? -2.494 7.383 20.038 1.00 80.88 107 MET A N 1
ATOM 881 C CA . MET A 1 107 ? -2.602 6.624 18.782 1.00 80.88 107 MET A CA 1
ATOM 882 C C . MET A 1 107 ? -3.938 6.856 18.056 1.00 80.88 107 MET A C 1
ATOM 884 O O . MET A 1 107 ? -3.967 6.917 16.827 1.00 80.88 107 MET A O 1
ATOM 888 N N . TYR A 1 108 ? -5.034 7.043 18.798 1.00 83.25 108 TYR A N 1
ATOM 889 C CA . TYR A 1 108 ? -6.375 7.270 18.240 1.00 83.25 108 TYR A CA 1
ATOM 890 C C . TYR A 1 108 ? -6.754 8.753 18.098 1.00 83.25 108 TYR A C 1
ATOM 892 O O . TYR A 1 108 ? -7.887 9.086 17.724 1.00 83.25 108 TYR A O 1
ATOM 900 N N . SER A 1 109 ? -5.814 9.661 18.369 1.00 83.50 109 SER A N 1
ATOM 901 C CA . SER A 1 109 ? -6.014 11.106 18.244 1.00 83.50 109 SER A CA 1
ATOM 902 C C . SER A 1 109 ? -6.326 11.540 16.806 1.00 83.50 109 SER A C 1
ATOM 904 O O . SER A 1 109 ? -6.050 10.840 15.830 1.00 83.50 109 SER A O 1
ATOM 906 N N . ALA A 1 110 ? -6.932 12.726 16.657 1.00 84.12 110 ALA A N 1
ATOM 907 C CA . ALA A 1 110 ? -7.202 13.289 15.328 1.00 84.12 110 ALA A CA 1
ATOM 908 C C . ALA A 1 110 ? -5.895 13.579 14.571 1.00 84.12 110 ALA A C 1
ATOM 910 O O . ALA A 1 110 ? -5.830 13.396 13.360 1.00 84.12 110 ALA A O 1
ATOM 911 N N . THR A 1 111 ? -4.839 13.941 15.301 1.00 86.88 111 THR A N 1
ATOM 912 C CA . THR A 1 111 ? -3.504 14.185 14.756 1.00 86.88 111 THR A CA 1
ATOM 913 C C . THR A 1 111 ? -2.924 12.943 14.087 1.00 86.88 111 THR A C 1
ATOM 915 O O . THR A 1 111 ? -2.443 13.037 12.961 1.00 86.88 111 THR A O 1
ATOM 918 N N . MET A 1 112 ? -3.020 11.770 14.726 1.00 86.00 112 MET A N 1
ATOM 919 C CA . MET A 1 112 ? -2.535 10.516 14.134 1.00 86.00 112 MET A CA 1
ATOM 920 C C . MET A 1 112 ? -3.320 10.130 12.881 1.00 86.00 112 MET A C 1
ATOM 922 O O . MET A 1 112 ? -2.739 9.665 11.905 1.00 86.00 112 MET A O 1
ATOM 926 N N . LEU A 1 113 ? -4.628 10.384 12.862 1.00 86.94 113 LEU A N 1
ATOM 927 C CA . LEU A 1 113 ? -5.452 10.178 11.673 1.00 86.94 113 LEU A CA 1
ATOM 928 C C . LEU A 1 113 ? -4.988 11.068 10.508 1.00 86.94 113 LEU A C 1
ATOM 930 O O . LEU A 1 113 ? -4.764 10.561 9.410 1.00 86.94 113 LEU A O 1
ATOM 934 N N . CYS A 1 114 ? -4.772 12.364 10.752 1.00 88.19 114 CYS A N 1
ATOM 935 C CA . CYS A 1 114 ? -4.223 13.278 9.746 1.00 88.19 114 CY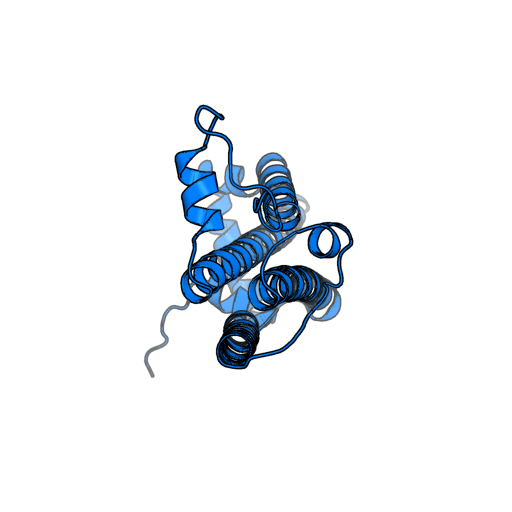S A CA 1
ATOM 936 C C . CYS A 1 114 ? -2.828 12.843 9.278 1.00 88.19 114 CYS A C 1
ATOM 938 O O . CYS A 1 114 ? -2.540 12.899 8.085 1.00 88.19 114 CYS A O 1
ATOM 940 N N . PHE A 1 115 ? -1.986 12.364 10.198 1.00 89.00 115 PHE A N 1
ATOM 941 C CA . PHE A 1 115 ? -0.658 11.842 9.893 1.00 89.00 115 PHE A CA 1
ATOM 942 C C . PHE A 1 115 ? -0.726 10.651 8.928 1.00 89.00 115 PHE A C 1
ATOM 944 O O . PHE A 1 115 ? -0.082 10.682 7.883 1.00 89.00 115 PHE A O 1
ATOM 951 N N . PHE A 1 116 ? -1.548 9.634 9.206 1.00 87.44 116 PHE A N 1
ATOM 952 C CA . PHE A 1 116 ? -1.673 8.483 8.303 1.00 87.44 116 PHE A CA 1
ATOM 953 C C . PHE A 1 116 ? -2.265 8.865 6.943 1.00 87.44 116 PHE A C 1
ATOM 955 O O . PHE A 1 116 ? -1.770 8.388 5.925 1.00 87.44 116 PHE A O 1
ATOM 962 N N . ILE A 1 117 ? -3.264 9.754 6.899 1.00 88.38 117 ILE A N 1
ATOM 963 C CA . ILE A 1 117 ? -3.814 10.261 5.630 1.00 88.38 117 ILE A CA 1
ATOM 964 C C . ILE A 1 117 ? -2.722 10.954 4.813 1.00 88.38 117 ILE A C 1
ATOM 966 O O . ILE A 1 117 ? -2.550 10.651 3.634 1.00 88.38 117 ILE A O 1
ATOM 970 N N . PHE A 1 118 ? -1.954 11.844 5.444 1.00 87.69 118 PHE A N 1
ATOM 971 C CA . PHE A 1 118 ? -0.845 12.535 4.797 1.00 87.69 118 PHE A CA 1
ATOM 972 C C . PHE A 1 118 ? 0.188 11.546 4.244 1.00 87.69 118 PHE A C 1
ATOM 974 O O . PHE A 1 118 ? 0.564 11.647 3.080 1.00 87.69 118 PHE A O 1
ATOM 981 N N . PHE A 1 119 ? 0.587 10.539 5.026 1.00 86.50 119 PHE A N 1
ATOM 982 C CA . PHE A 1 119 ? 1.538 9.517 4.579 1.00 86.50 119 PHE A CA 1
ATOM 983 C C . PHE A 1 119 ? 1.015 8.682 3.410 1.00 86.50 119 PHE A C 1
ATOM 985 O O . PHE A 1 119 ? 1.757 8.453 2.455 1.00 86.50 119 PHE A O 1
ATOM 992 N N . ILE A 1 120 ? -0.254 8.265 3.444 1.00 85.62 120 ILE A N 1
ATOM 993 C CA . ILE A 1 120 ? -0.877 7.521 2.341 1.00 85.62 120 ILE A CA 1
ATOM 994 C C . ILE A 1 120 ? -0.883 8.373 1.071 1.00 85.62 120 ILE A C 1
ATOM 996 O O . ILE A 1 120 ? -0.513 7.864 0.013 1.00 85.62 120 ILE A O 1
ATOM 1000 N N . ILE A 1 121 ? -1.226 9.663 1.165 1.00 85.00 121 ILE A N 1
ATOM 1001 C CA . ILE A 1 121 ? -1.179 10.595 0.029 1.00 85.00 121 ILE A CA 1
ATOM 1002 C C . ILE A 1 121 ? 0.258 10.744 -0.476 1.00 85.00 121 ILE A C 1
ATOM 1004 O O . ILE A 1 121 ? 0.500 10.577 -1.664 1.00 85.00 121 ILE A O 1
ATOM 1008 N N . CYS A 1 122 ? 1.238 10.996 0.394 1.00 83.81 122 CYS A N 1
ATOM 1009 C CA . CYS A 1 122 ? 2.633 11.156 -0.017 1.00 83.81 122 CYS A CA 1
ATOM 1010 C C . CYS A 1 122 ? 3.182 9.905 -0.711 1.00 83.81 122 CYS A C 1
ATOM 1012 O O . CYS A 1 122 ? 3.806 10.011 -1.767 1.00 83.81 122 CYS A O 1
ATOM 1014 N N . ILE A 1 123 ? 2.935 8.716 -0.160 1.00 81.69 123 ILE A N 1
ATOM 1015 C CA . ILE A 1 123 ? 3.366 7.448 -0.759 1.00 81.69 123 ILE A CA 1
ATOM 1016 C C . ILE A 1 123 ? 2.646 7.228 -2.095 1.00 81.69 123 ILE A C 1
ATOM 1018 O O . ILE A 1 123 ? 3.301 6.902 -3.083 1.00 81.69 123 ILE A O 1
ATOM 1022 N N . SER A 1 124 ? 1.338 7.485 -2.149 1.00 74.94 124 SER A N 1
ATOM 1023 C CA . SER A 1 124 ? 0.507 7.313 -3.350 1.00 74.94 124 SER A CA 1
ATOM 1024 C C . SER A 1 124 ? 0.663 8.421 -4.392 1.00 74.94 124 SER A C 1
ATOM 1026 O O . SER A 1 124 ? 0.095 8.299 -5.469 1.00 74.94 124 SER A O 1
ATOM 1028 N N . SER A 1 125 ? 1.391 9.498 -4.099 1.00 70.81 125 SER A N 1
ATOM 1029 C CA . SER A 1 125 ? 1.702 10.572 -5.056 1.00 70.81 125 SER A CA 1
ATOM 1030 C C . SER A 1 125 ? 3.142 10.514 -5.549 1.00 70.81 125 SER A C 1
ATOM 1032 O O . SER A 1 125 ? 3.482 11.137 -6.548 1.00 70.81 125 SER A O 1
ATOM 1034 N N . THR A 1 126 ? 4.010 9.761 -4.875 1.00 69.06 126 THR A N 1
ATOM 1035 C CA . THR A 1 126 ? 5.427 9.649 -5.239 1.00 69.06 126 THR A CA 1
ATOM 1036 C C . THR A 1 126 ? 5.673 8.477 -6.197 1.00 69.06 126 THR A C 1
ATOM 1038 O O . THR A 1 126 ? 6.592 7.690 -5.998 1.00 69.06 126 THR A O 1
ATOM 1041 N N . TRP A 1 127 ? 4.863 8.292 -7.237 1.00 63.31 127 TRP A N 1
ATOM 1042 C CA . TRP A 1 127 ? 5.139 7.270 -8.260 1.00 63.31 127 TRP A CA 1
ATOM 1043 C C . TRP A 1 127 ? 6.417 7.637 -9.030 1.00 63.31 127 TRP A C 1
ATOM 1045 O O . TRP A 1 127 ? 6.458 8.679 -9.666 1.00 63.31 127 TRP A O 1
ATOM 1055 N N . PHE A 1 128 ? 7.458 6.815 -8.847 1.00 58.22 128 PHE A N 1
ATOM 1056 C CA . PHE A 1 128 ? 8.874 6.967 -9.226 1.00 58.22 128 PHE A CA 1
ATOM 1057 C C . PHE A 1 128 ? 9.502 8.379 -9.240 1.00 58.22 128 PHE A C 1
ATOM 1059 O O . PHE A 1 128 ? 9.161 9.216 -10.068 1.00 58.22 128 PHE A O 1
ATOM 1066 N N . PRO A 1 129 ? 10.588 8.600 -8.473 1.00 50.94 129 PRO A N 1
ATOM 1067 C CA . PRO A 1 129 ? 11.566 9.640 -8.763 1.00 50.94 129 PRO A CA 1
ATOM 1068 C C . PRO A 1 129 ? 12.577 9.108 -9.790 1.00 50.94 129 PRO A C 1
ATOM 1070 O O . PRO A 1 129 ? 13.761 8.966 -9.495 1.00 50.94 129 PRO A O 1
ATOM 1073 N N . SER A 1 130 ? 12.116 8.733 -10.977 1.00 51.16 130 SER A N 1
ATOM 1074 C CA . SER A 1 130 ? 13.031 8.540 -12.098 1.00 51.16 130 SER A CA 1
ATOM 1075 C C . SER A 1 130 ? 12.987 9.828 -12.884 1.00 51.16 130 SER A C 1
ATOM 1077 O O . SER A 1 130 ? 12.123 9.989 -13.730 1.00 51.16 130 SER A O 1
ATOM 1079 N N . ASP A 1 131 ? 13.880 10.770 -12.583 1.00 51.69 131 ASP A N 1
ATOM 1080 C CA . ASP A 1 131 ? 14.147 11.803 -13.577 1.00 51.69 131 ASP A CA 1
ATOM 1081 C C . ASP A 1 131 ? 14.553 11.066 -14.867 1.00 51.69 131 ASP A C 1
ATOM 1083 O O . ASP A 1 131 ? 15.435 10.203 -14.820 1.00 51.69 131 ASP A O 1
ATOM 1087 N N . PRO A 1 132 ? 13.903 11.352 -16.004 1.00 52.50 132 PRO A N 1
ATOM 1088 C CA . PRO A 1 132 ? 14.204 10.698 -17.275 1.00 52.50 132 PRO A CA 1
ATOM 1089 C C . PRO A 1 132 ? 15.598 11.056 -17.806 1.00 52.50 132 PRO A C 1
ATOM 1091 O O . PRO A 1 132 ? 16.073 10.484 -18.779 1.00 52.50 132 PRO A O 1
ATOM 1094 N N . ILE A 1 133 ? 16.250 12.015 -17.155 1.00 56.16 133 ILE A N 1
ATOM 1095 C CA . ILE A 1 133 ? 17.527 12.588 -17.531 1.00 56.16 133 ILE A CA 1
ATOM 1096 C C . ILE A 1 133 ? 18.592 11.969 -16.630 1.00 56.16 133 ILE A C 1
ATOM 1098 O O . ILE A 1 133 ? 18.461 11.979 -15.402 1.00 56.16 133 ILE A O 1
ATOM 1102 N N . GLN A 1 134 ? 19.661 11.451 -17.240 1.00 61.59 134 GLN A N 1
ATOM 1103 C CA . GLN A 1 134 ? 20.861 11.048 -16.514 1.00 61.59 134 GLN A CA 1
ATOM 1104 C C . GLN A 1 134 ? 21.260 12.194 -15.568 1.00 61.59 134 GLN A C 1
ATOM 1106 O O . GLN A 1 134 ? 21.477 13.312 -16.034 1.00 61.59 134 GLN A O 1
ATOM 1111 N N . PRO A 1 135 ? 21.316 11.964 -14.246 1.00 66.06 135 PRO A N 1
ATOM 1112 C CA . PRO A 1 135 ? 21.452 13.060 -13.300 1.00 66.06 135 PRO A CA 1
ATOM 1113 C C . PRO A 1 135 ? 22.789 13.765 -13.514 1.00 66.06 135 PRO A C 1
ATOM 1115 O O . PRO A 1 135 ? 23.827 13.112 -13.618 1.00 66.06 135 PRO A O 1
ATOM 1118 N N . GLU A 1 136 ? 22.772 15.095 -13.559 1.00 71.00 136 GLU A N 1
ATOM 1119 C CA . GLU A 1 136 ? 23.996 15.880 -13.697 1.00 71.00 136 GLU A CA 1
ATOM 1120 C C . GLU A 1 136 ? 24.876 15.719 -12.452 1.00 71.00 136 GLU A C 1
ATOM 1122 O O . GLU A 1 136 ? 24.403 15.768 -11.305 1.00 71.00 136 GLU A O 1
ATOM 1127 N N . THR A 1 137 ? 26.176 15.528 -12.672 1.00 70.94 137 THR A N 1
ATOM 1128 C CA . THR A 1 137 ? 27.183 15.491 -11.608 1.00 70.94 137 THR A CA 1
ATOM 1129 C C . THR A 1 137 ? 27.145 16.783 -10.794 1.00 70.94 137 THR A C 1
ATOM 1131 O O . THR A 1 137 ? 27.301 17.864 -11.347 1.00 70.94 137 THR A O 1
ATOM 1134 N N . GLY A 1 138 ? 26.955 16.668 -9.474 1.00 70.19 138 GLY A N 1
ATOM 1135 C CA . GLY A 1 138 ? 26.877 17.815 -8.554 1.00 70.19 138 GLY A CA 1
ATOM 1136 C C . GLY A 1 138 ? 25.460 18.190 -8.107 1.00 70.19 138 GLY A C 1
ATOM 1137 O O . GLY A 1 138 ? 25.302 19.016 -7.210 1.00 70.19 138 GLY A O 1
ATOM 1138 N N . THR A 1 139 ? 24.420 17.552 -8.654 1.00 74.44 139 THR A N 1
ATOM 1139 C CA . THR A 1 139 ? 23.040 17.747 -8.182 1.00 74.44 139 THR A CA 1
ATOM 1140 C C . THR A 1 139 ? 22.803 17.123 -6.801 1.00 74.44 139 THR A C 1
ATOM 1142 O O . THR A 1 139 ? 23.347 16.069 -6.452 1.00 74.44 139 THR A O 1
ATOM 1145 N N . LYS A 1 140 ? 21.955 17.761 -5.980 1.00 74.31 140 LYS A N 1
ATOM 1146 C CA . LYS A 1 140 ? 21.547 17.200 -4.681 1.00 74.31 140 LYS A CA 1
ATOM 1147 C C . LYS A 1 140 ? 20.881 15.839 -4.900 1.00 74.31 140 LYS A C 1
ATOM 1149 O O . LYS A 1 140 ? 19.935 15.719 -5.676 1.00 74.31 140 LYS A O 1
ATOM 1154 N N . GLY A 1 141 ? 21.380 14.815 -4.210 1.00 70.06 141 GLY A N 1
ATOM 1155 C CA . GLY A 1 141 ? 20.887 13.445 -4.364 1.00 70.06 141 GLY A CA 1
ATOM 1156 C C . GLY A 1 141 ? 21.380 12.722 -5.625 1.00 70.06 141 GLY A C 1
ATOM 1157 O O . GLY A 1 141 ? 20.823 11.678 -5.950 1.00 70.06 141 GLY A O 1
ATOM 1158 N N . TYR A 1 142 ? 22.423 13.218 -6.308 1.00 72.44 142 TYR A N 1
ATOM 1159 C CA . TYR A 1 142 ? 23.018 12.598 -7.505 1.00 72.44 142 TYR A CA 1
ATOM 1160 C C . TYR A 1 142 ? 23.275 11.091 -7.352 1.00 72.44 142 TYR A C 1
ATOM 1162 O O . TYR A 1 142 ? 22.889 10.317 -8.223 1.00 72.44 142 TYR A O 1
ATOM 1170 N N . ALA A 1 143 ? 23.866 10.654 -6.233 1.00 72.88 143 ALA A N 1
ATOM 1171 C CA . ALA A 1 143 ? 24.154 9.237 -5.996 1.00 72.88 143 ALA A CA 1
ATOM 1172 C C . ALA A 1 143 ? 22.882 8.370 -6.007 1.00 72.88 143 ALA A C 1
ATOM 1174 O O . ALA A 1 143 ? 22.858 7.313 -6.633 1.00 72.88 143 ALA A O 1
ATOM 1175 N N . LEU A 1 144 ? 21.807 8.852 -5.373 1.00 70.56 144 LEU A N 1
ATOM 1176 C CA . LEU A 1 144 ? 20.518 8.162 -5.329 1.00 70.56 144 LEU A CA 1
ATOM 1177 C C . LEU A 1 144 ? 19.834 8.171 -6.701 1.00 70.56 144 LEU A C 1
ATOM 1179 O O . LEU A 1 144 ? 19.382 7.127 -7.164 1.00 70.56 144 LEU A O 1
ATOM 1183 N N . LYS A 1 145 ? 19.807 9.326 -7.380 1.00 71.00 145 LYS A N 1
ATOM 1184 C CA . LYS A 1 145 ? 19.236 9.450 -8.730 1.00 71.00 145 LYS A CA 1
ATOM 1185 C C . LYS A 1 145 ? 19.956 8.542 -9.728 1.00 71.00 145 LYS A C 1
ATOM 1187 O O . LYS A 1 145 ? 19.311 7.874 -10.527 1.00 71.00 145 LYS A O 1
ATOM 1192 N N . LYS A 1 146 ? 21.287 8.464 -9.648 1.00 70.44 146 LYS A N 1
ATOM 1193 C CA . LYS A 1 146 ? 22.106 7.622 -10.527 1.00 70.44 146 LYS A CA 1
ATOM 1194 C C . LYS A 1 146 ? 21.882 6.137 -10.255 1.00 70.44 146 LYS A C 1
ATOM 1196 O O . LYS A 1 146 ? 21.757 5.364 -11.199 1.00 70.44 146 LYS A O 1
ATOM 1201 N N . ALA A 1 147 ? 21.781 5.747 -8.984 1.00 68.88 147 ALA A N 1
ATOM 1202 C CA . ALA A 1 147 ? 21.467 4.372 -8.603 1.00 68.88 147 ALA A CA 1
ATOM 1203 C C . ALA A 1 147 ? 20.080 3.934 -9.105 1.00 68.88 147 ALA A C 1
ATOM 1205 O O . ALA A 1 147 ? 19.936 2.813 -9.582 1.00 68.88 147 ALA A O 1
ATOM 1206 N N . LEU A 1 148 ? 19.080 4.819 -9.044 1.00 67.62 148 LEU A N 1
ATOM 1207 C CA . LEU A 1 148 ? 17.728 4.552 -9.549 1.00 67.62 148 LEU A CA 1
ATOM 1208 C C . LEU A 1 148 ? 17.665 4.520 -11.081 1.00 67.62 148 LEU A C 1
ATOM 1210 O O . LEU A 1 148 ? 16.945 3.694 -11.635 1.00 67.62 148 LEU A O 1
ATOM 1214 N N . TYR A 1 149 ? 18.437 5.373 -11.761 1.00 69.50 149 TYR A N 1
ATOM 1215 C CA . TYR A 1 149 ? 18.539 5.384 -13.223 1.00 69.50 149 TYR A CA 1
ATOM 1216 C C . TYR A 1 149 ? 19.136 4.077 -13.770 1.00 69.50 149 TYR A C 1
ATOM 1218 O O . TYR A 1 149 ? 18.603 3.491 -14.707 1.00 69.50 149 TYR A O 1
ATOM 1226 N N . SER A 1 150 ? 20.216 3.579 -13.159 1.00 68.81 150 SER A N 1
ATOM 1227 C CA . SER A 1 150 ? 20.907 2.352 -13.587 1.00 68.81 150 SER A CA 1
ATOM 1228 C C . SER A 1 150 ? 20.347 1.060 -12.972 1.00 68.81 150 SER A C 1
ATOM 1230 O O . SER A 1 150 ? 20.954 -0.002 -13.119 1.00 68.81 150 SER A O 1
ATOM 1232 N N . ALA A 1 151 ? 19.231 1.124 -12.246 1.00 71.56 151 ALA A N 1
ATOM 1233 C CA . ALA A 1 151 ? 18.719 -0.023 -11.511 1.00 71.56 151 ALA A CA 1
ATOM 1234 C C . ALA A 1 151 ? 18.152 -1.118 -12.432 1.00 71.56 151 ALA A C 1
ATOM 1236 O O . ALA A 1 151 ? 17.347 -0.859 -13.327 1.00 71.56 151 ALA A O 1
ATOM 1237 N N . ASN A 1 152 ? 18.514 -2.372 -12.142 1.00 79.62 152 ASN A N 1
ATOM 1238 C CA . ASN A 1 152 ? 17.925 -3.550 -12.779 1.00 79.62 152 ASN A CA 1
ATOM 1239 C C . ASN A 1 152 ? 16.398 -3.589 -12.519 1.00 79.62 152 ASN A C 1
ATOM 1241 O O . ASN A 1 152 ? 15.978 -3.328 -11.384 1.00 79.62 152 ASN A O 1
ATOM 1245 N N . PRO A 1 153 ? 15.567 -3.961 -13.516 1.00 74.56 153 PRO A N 1
ATOM 1246 C CA . PRO A 1 153 ? 14.132 -4.207 -13.349 1.00 74.56 153 PRO A CA 1
ATOM 1247 C C . PRO A 1 153 ? 13.732 -4.972 -12.076 1.00 74.56 153 PRO A C 1
ATOM 1249 O O . PRO A 1 153 ? 12.728 -4.626 -11.459 1.00 74.56 153 PRO A O 1
ATOM 1252 N N . GLY A 1 154 ? 14.525 -5.953 -11.629 1.00 79.88 154 GLY A N 1
ATOM 1253 C CA . GLY A 1 154 ? 14.256 -6.695 -10.389 1.00 79.88 154 GLY A CA 1
ATOM 1254 C C . GLY A 1 154 ? 14.348 -5.845 -9.112 1.00 79.88 154 GLY A C 1
ATOM 1255 O O . GLY A 1 154 ? 13.521 -5.979 -8.212 1.00 79.88 154 GLY A O 1
ATOM 1256 N N . PHE A 1 155 ? 15.305 -4.916 -9.036 1.00 80.31 155 PHE A N 1
ATOM 1257 C CA . PHE A 1 155 ? 1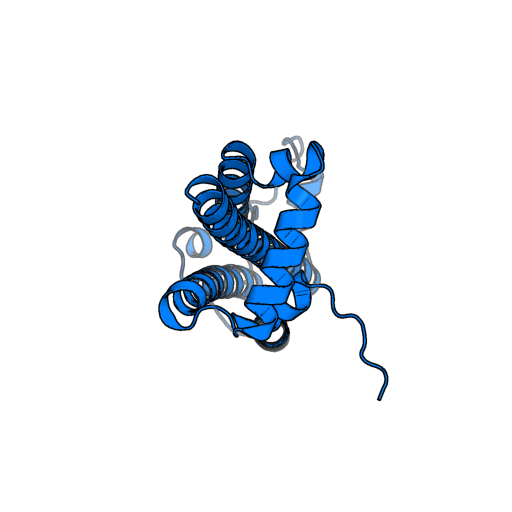5.421 -3.989 -7.901 1.00 80.31 155 PHE A CA 1
ATOM 1258 C C . PHE A 1 155 ? 14.267 -2.980 -7.886 1.00 80.31 155 PHE A C 1
ATOM 1260 O O . PHE A 1 155 ? 13.735 -2.629 -6.834 1.00 80.31 155 PHE A O 1
ATOM 1267 N N . ILE A 1 156 ? 13.832 -2.559 -9.071 1.00 80.00 156 ILE A N 1
ATOM 1268 C CA . ILE A 1 156 ? 12.702 -1.648 -9.243 1.00 80.00 156 ILE A CA 1
ATOM 1269 C C . ILE A 1 156 ? 11.384 -2.318 -8.856 1.00 80.00 156 ILE A C 1
ATOM 1271 O O . ILE A 1 156 ? 10.588 -1.712 -8.138 1.00 80.00 156 ILE A O 1
ATOM 1275 N N . LEU A 1 157 ? 11.189 -3.578 -9.257 1.00 84.62 157 LEU A N 1
ATOM 1276 C CA . LEU A 1 157 ? 10.086 -4.415 -8.791 1.00 84.62 157 LEU A CA 1
ATOM 1277 C C . LEU A 1 157 ? 10.057 -4.463 -7.260 1.00 84.62 157 LEU A C 1
ATOM 1279 O O . LEU A 1 157 ? 9.012 -4.211 -6.667 1.00 84.62 157 LEU A O 1
ATOM 1283 N N . PHE A 1 158 ? 11.198 -4.739 -6.622 1.00 85.56 158 PHE A N 1
ATOM 1284 C CA . PHE A 1 158 ? 11.286 -4.807 -5.164 1.00 85.56 158 PHE A CA 1
ATOM 1285 C C . PHE A 1 158 ? 10.888 -3.486 -4.492 1.00 85.56 158 PHE A C 1
ATOM 1287 O O . PHE A 1 158 ? 10.062 -3.495 -3.582 1.00 85.56 158 PHE A O 1
ATOM 1294 N N . ILE A 1 159 ? 11.420 -2.349 -4.956 1.00 84.19 159 ILE A N 1
ATOM 1295 C CA . ILE A 1 159 ? 11.080 -1.027 -4.405 1.00 84.19 159 ILE A CA 1
ATOM 1296 C C . ILE A 1 159 ? 9.584 -0.739 -4.553 1.00 84.19 159 ILE A C 1
ATOM 1298 O O . ILE A 1 159 ? 8.945 -0.303 -3.595 1.00 84.19 159 ILE A O 1
ATOM 1302 N N . GLN A 1 160 ? 9.022 -0.972 -5.740 1.00 85.81 160 GLN A N 1
ATOM 1303 C CA . GLN A 1 160 ? 7.615 -0.683 -6.010 1.00 85.81 160 GLN A CA 1
ATOM 1304 C C . GLN A 1 160 ? 6.679 -1.591 -5.217 1.00 85.81 160 GLN A C 1
ATOM 1306 O O . GLN A 1 160 ? 5.717 -1.115 -4.615 1.00 85.81 160 GLN A O 1
ATOM 1311 N N . TYR A 1 161 ? 7.012 -2.876 -5.123 1.00 87.88 161 TYR A N 1
ATOM 1312 C CA . TYR A 1 161 ? 6.282 -3.817 -4.289 1.00 87.88 161 TYR A CA 1
ATOM 1313 C C . TYR A 1 161 ? 6.340 -3.432 -2.806 1.00 87.88 161 TYR A C 1
ATOM 1315 O O . TYR A 1 161 ? 5.310 -3.397 -2.135 1.00 87.88 161 TYR A O 1
ATOM 1323 N N . PHE A 1 162 ? 7.524 -3.084 -2.292 1.00 88.00 162 PHE A N 1
ATOM 1324 C CA . PHE A 1 162 ? 7.682 -2.640 -0.908 1.00 88.00 162 PHE A CA 1
ATOM 1325 C C . PHE A 1 162 ? 6.847 -1.390 -0.622 1.00 88.00 162 PHE A C 1
ATOM 1327 O O . PHE A 1 162 ? 6.171 -1.296 0.403 1.00 88.00 162 PHE A O 1
ATOM 1334 N N . LYS A 1 163 ? 6.842 -0.442 -1.559 1.00 87.12 163 LYS A N 1
ATOM 1335 C CA . LYS A 1 163 ? 6.051 0.780 -1.466 1.00 87.12 163 LYS A CA 1
ATOM 1336 C C . LYS A 1 163 ? 4.548 0.506 -1.462 1.00 87.12 163 LYS A C 1
ATOM 1338 O O . LYS A 1 163 ? 3.832 1.070 -0.634 1.00 87.12 163 LYS A O 1
ATOM 1343 N N . TYR A 1 164 ? 4.087 -0.378 -2.344 1.00 86.56 164 TYR A N 1
ATOM 1344 C CA . TYR A 1 164 ? 2.706 -0.849 -2.371 1.00 86.56 164 TYR A CA 1
ATOM 1345 C C . TYR A 1 164 ? 2.316 -1.492 -1.035 1.00 86.56 164 TYR A C 1
ATOM 1347 O O . TYR A 1 164 ? 1.347 -1.065 -0.409 1.00 86.56 164 TYR A O 1
ATOM 1355 N N . ALA A 1 165 ? 3.120 -2.437 -0.540 1.00 87.31 165 ALA A N 1
ATOM 1356 C CA . ALA A 1 165 ? 2.883 -3.112 0.732 1.00 87.31 165 ALA A CA 1
ATOM 1357 C C . ALA A 1 165 ? 2.815 -2.131 1.914 1.00 87.31 165 ALA A C 1
ATOM 1359 O O . ALA A 1 165 ? 1.939 -2.249 2.773 1.00 87.31 165 ALA A O 1
ATOM 1360 N N . LEU A 1 166 ? 3.695 -1.127 1.933 1.00 87.94 166 LEU A N 1
ATOM 1361 C CA . LEU A 1 166 ? 3.708 -0.088 2.957 1.00 87.94 166 LEU A CA 1
ATOM 1362 C C . LEU A 1 166 ? 2.455 0.804 2.891 1.00 87.94 166 LEU A C 1
ATOM 1364 O O . LEU A 1 166 ? 1.864 1.108 3.926 1.00 87.94 166 LEU A O 1
ATOM 1368 N N . SER A 1 167 ? 2.017 1.189 1.686 1.00 88.25 167 SER A N 1
ATOM 1369 C CA . SER A 1 167 ? 0.783 1.966 1.484 1.00 88.25 167 SER A CA 1
ATOM 1370 C C . SER A 1 167 ? -0.447 1.214 1.996 1.00 88.25 167 SER A C 1
ATOM 1372 O O . SER A 1 167 ? -1.293 1.777 2.702 1.00 88.25 167 SER A O 1
ATOM 1374 N N . LEU A 1 168 ? -0.519 -0.089 1.709 1.00 85.94 168 LEU A N 1
ATOM 1375 C CA . LEU A 1 168 ? -1.588 -0.932 2.224 1.00 85.94 168 LEU A CA 1
ATOM 1376 C C . LEU A 1 168 ? -1.553 -1.023 3.746 1.00 85.94 168 LEU A C 1
ATOM 1378 O O . LEU A 1 168 ? -2.584 -0.820 4.384 1.00 85.94 168 LEU A O 1
ATOM 1382 N N . LEU A 1 169 ? -0.380 -1.274 4.335 1.00 84.88 169 LEU A N 1
ATOM 1383 C CA . LEU A 1 169 ? -0.222 -1.341 5.787 1.00 84.88 169 LEU A CA 1
ATOM 1384 C C . LEU A 1 169 ? -0.736 -0.060 6.457 1.00 84.88 169 LEU A C 1
ATOM 1386 O O . LEU A 1 169 ? -1.518 -0.131 7.404 1.00 84.88 169 LEU A O 1
ATOM 1390 N N . PHE A 1 170 ? -0.360 1.112 5.940 1.00 87.38 170 PHE A N 1
ATOM 1391 C CA . PHE A 1 170 ? -0.834 2.388 6.473 1.00 87.38 170 PHE A CA 1
ATOM 1392 C C . PHE A 1 170 ? -2.339 2.591 6.303 1.00 87.38 170 PHE A C 1
ATOM 1394 O O . PHE A 1 170 ? -2.996 3.058 7.234 1.00 87.38 170 PHE A O 1
ATOM 1401 N N . THR A 1 171 ? -2.901 2.201 5.160 1.00 87.50 171 THR A N 1
ATOM 1402 C CA . THR A 1 171 ? -4.351 2.263 4.917 1.00 87.50 171 THR A CA 1
ATOM 1403 C C . THR A 1 171 ? -5.117 1.412 5.920 1.00 87.50 171 THR A C 1
ATOM 1405 O O . THR A 1 171 ? -6.141 1.828 6.459 1.00 87.50 171 THR A O 1
ATOM 1408 N N . LEU A 1 172 ? -4.603 0.227 6.218 1.00 82.56 172 LEU A N 1
ATOM 1409 C CA . LEU A 1 172 ? -5.229 -0.684 7.158 1.00 82.56 172 LEU A CA 1
ATOM 1410 C C . LEU A 1 172 ? -5.146 -0.184 8.601 1.00 82.56 172 LEU A C 1
ATOM 1412 O O . LEU A 1 172 ? -6.137 -0.245 9.329 1.00 82.56 172 LEU A O 1
ATOM 1416 N N . VAL A 1 173 ? -3.997 0.365 9.003 1.00 83.81 173 VAL A N 1
ATOM 1417 C CA . VAL A 1 173 ? -3.851 1.023 10.309 1.00 83.81 173 VAL A CA 1
ATOM 1418 C C . VAL A 1 173 ? -4.819 2.203 10.425 1.00 83.81 173 VAL A C 1
ATOM 1420 O O . VAL A 1 173 ? -5.479 2.349 11.452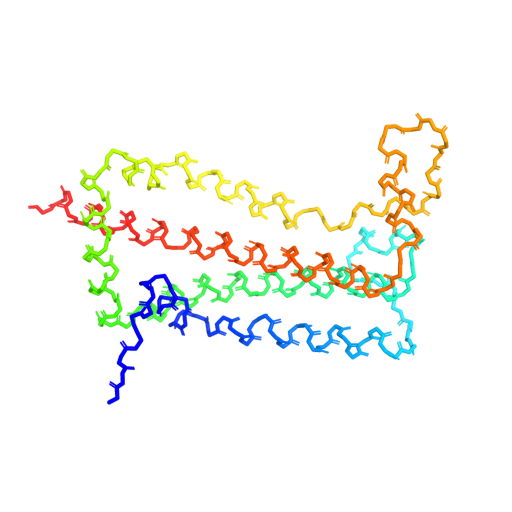 1.00 83.81 173 VAL A O 1
ATOM 1423 N N . LEU A 1 174 ? -4.974 3.004 9.367 1.00 88.19 174 LEU A N 1
ATOM 1424 C CA . LEU A 1 174 ? -5.943 4.099 9.327 1.00 88.19 174 LEU A CA 1
ATOM 1425 C C . LEU A 1 174 ? -7.381 3.595 9.521 1.00 88.19 174 LEU A C 1
ATOM 1427 O O . LEU A 1 174 ? -8.134 4.164 10.310 1.00 88.19 174 LEU A O 1
ATOM 1431 N N . VAL A 1 175 ? -7.762 2.522 8.830 1.00 85.62 175 VAL A N 1
ATOM 1432 C CA . VAL A 1 175 ? -9.096 1.915 8.940 1.00 85.62 175 VAL A CA 1
ATOM 1433 C C . VAL A 1 175 ? -9.350 1.377 10.349 1.00 85.62 175 VAL A C 1
ATOM 1435 O O . VAL A 1 175 ? -10.390 1.684 10.936 1.00 85.62 175 VAL A O 1
ATOM 1438 N N . HIS A 1 176 ? -8.361 0.713 10.948 1.00 82.62 176 HIS A N 1
ATOM 1439 C CA . HIS A 1 176 ? -8.421 0.294 12.344 1.00 82.62 176 HIS A CA 1
ATOM 1440 C C . HIS A 1 176 ? -8.595 1.483 13.308 1.00 82.62 176 HIS A C 1
ATOM 1442 O O . HIS A 1 176 ? -9.438 1.431 14.203 1.00 82.62 176 HIS A O 1
ATOM 1448 N N . ILE A 1 177 ? -7.854 2.582 13.113 1.00 84.44 177 ILE A N 1
ATOM 1449 C CA . ILE A 1 177 ? -7.996 3.809 13.919 1.00 84.44 177 ILE A CA 1
ATOM 1450 C C . ILE A 1 177 ? -9.407 4.393 13.786 1.00 84.44 177 ILE A C 1
ATOM 1452 O O . ILE A 1 177 ? -9.992 4.823 14.781 1.00 84.44 177 ILE A O 1
ATOM 1456 N N . LEU A 1 178 ? -9.974 4.414 12.578 1.00 87.06 178 LEU A N 1
ATOM 1457 C CA . LEU A 1 178 ? -11.325 4.925 12.347 1.00 87.06 178 LEU A CA 1
ATOM 1458 C C . LEU A 1 178 ? -12.387 4.092 13.080 1.00 87.06 178 LEU A C 1
ATOM 1460 O O . LEU A 1 178 ? -13.314 4.665 13.654 1.00 87.06 178 LEU A O 1
ATOM 1464 N N . ASP A 1 179 ? -12.249 2.767 13.091 1.00 83.50 179 ASP A N 1
ATOM 1465 C CA . ASP A 1 179 ? -13.159 1.881 13.824 1.00 83.50 179 ASP A CA 1
ATOM 1466 C C . ASP A 1 179 ? -12.982 2.002 15.340 1.00 83.50 179 ASP A C 1
ATOM 1468 O O . ASP A 1 179 ? -13.967 2.125 16.067 1.00 83.50 179 ASP A O 1
ATOM 1472 N N . ALA A 1 180 ? -11.741 2.080 15.824 1.00 82.25 180 ALA A N 1
ATOM 1473 C CA . ALA A 1 180 ? -11.451 2.321 17.235 1.00 82.25 180 ALA A CA 1
ATOM 1474 C C . ALA A 1 180 ? -12.075 3.635 17.730 1.00 82.25 180 ALA A C 1
ATOM 1476 O O . ALA A 1 180 ? -12.692 3.675 18.791 1.00 82.25 180 ALA A O 1
ATOM 1477 N N . ARG A 1 181 ? -11.994 4.709 16.937 1.00 83.31 181 ARG A N 1
ATOM 1478 C CA . ARG A 1 181 ? -12.632 5.993 17.268 1.00 83.31 181 ARG A CA 1
ATOM 1479 C C . ARG A 1 181 ? -14.154 5.906 17.318 1.00 83.31 181 ARG A C 1
ATOM 1481 O O . ARG A 1 181 ? -14.756 6.574 18.157 1.00 83.31 181 ARG A O 1
ATOM 1488 N N . LYS A 1 182 ? -14.773 5.109 16.442 1.00 84.31 182 LYS A N 1
ATOM 1489 C CA . LYS A 1 182 ? -16.219 4.854 16.488 1.00 84.31 182 LYS A CA 1
ATOM 1490 C C . LYS A 1 182 ? -16.599 4.188 17.815 1.00 84.31 182 LYS A C 1
ATOM 1492 O O . LYS A 1 182 ? -17.475 4.695 18.506 1.00 84.31 182 LYS A O 1
ATOM 1497 N N . ILE A 1 183 ? -15.857 3.152 18.210 1.00 83.00 183 ILE A N 1
ATOM 1498 C CA . ILE A 1 183 ? -16.043 2.430 19.479 1.00 83.00 183 ILE A CA 1
ATOM 1499 C C . ILE A 1 183 ? -15.871 3.366 20.685 1.00 83.00 183 ILE A C 1
ATOM 1501 O O . ILE A 1 183 ? -16.707 3.371 21.583 1.00 83.00 183 ILE A O 1
ATOM 1505 N N . ILE A 1 184 ? -14.816 4.190 20.712 1.00 80.44 184 ILE A N 1
ATOM 1506 C CA . ILE A 1 184 ? -14.574 5.148 21.806 1.00 80.44 184 ILE A CA 1
ATOM 1507 C C . ILE A 1 184 ? -15.747 6.121 21.943 1.00 80.44 184 ILE A C 1
ATOM 1509 O O . ILE A 1 184 ? -16.212 6.364 23.053 1.00 80.44 184 ILE A O 1
ATOM 1513 N N . LYS A 1 185 ? -16.249 6.650 20.820 1.00 82.56 185 LYS A N 1
ATOM 1514 C CA . LYS A 1 185 ? -17.379 7.583 20.817 1.00 82.56 185 LYS A CA 1
ATOM 1515 C C . LYS A 1 185 ? -18.649 6.938 21.382 1.00 82.56 185 LYS A C 1
ATOM 1517 O O . LYS A 1 185 ? -19.337 7.571 22.176 1.00 82.56 185 LYS A O 1
ATOM 1522 N N . GLU A 1 186 ? -18.931 5.693 21.000 1.00 82.00 186 GLU A N 1
ATOM 1523 C CA . GLU A 1 186 ? -20.059 4.907 21.521 1.00 82.00 186 GLU A CA 1
ATOM 1524 C C . GLU A 1 186 ? -19.933 4.639 23.033 1.00 82.00 186 GLU A C 1
ATOM 1526 O O . GLU A 1 186 ? -20.934 4.665 23.736 1.00 82.00 186 GLU A O 1
ATOM 1531 N N . GLN A 1 187 ? -18.716 4.449 23.556 1.00 72.31 187 GLN A N 1
ATOM 1532 C CA . GLN A 1 187 ? -18.470 4.266 24.994 1.00 72.31 187 GLN A CA 1
ATOM 1533 C C . GLN A 1 187 ? -18.584 5.562 25.810 1.00 72.31 187 GLN A C 1
ATOM 1535 O O . GLN A 1 187 ? -18.940 5.499 26.974 1.00 72.31 187 GLN A O 1
ATOM 1540 N N . THR A 1 188 ? -18.275 6.728 25.235 1.00 69.62 188 THR A N 1
ATOM 1541 C CA . THR A 1 188 ? -18.414 8.029 25.926 1.00 69.62 188 THR A CA 1
ATOM 1542 C C . THR A 1 188 ? -19.842 8.581 25.950 1.00 69.62 188 THR A C 1
ATOM 1544 O O . THR A 1 188 ? -20.097 9.556 26.650 1.00 69.62 188 THR A O 1
ATOM 1547 N N . LEU A 1 189 ? -20.742 8.027 25.132 1.00 62.91 189 LEU A N 1
ATOM 1548 C CA . LEU A 1 189 ? -22.150 8.438 25.036 1.00 62.91 189 LEU A CA 1
ATOM 1549 C C . LEU A 1 189 ? -23.089 7.591 25.912 1.00 62.91 189 LEU A C 1
ATOM 1551 O O . LEU A 1 189 ? -24.235 7.996 26.101 1.00 62.91 189 LEU A O 1
ATOM 1555 N N . ASN A 1 190 ? -22.607 6.451 26.415 1.00 49.66 190 ASN A N 1
ATOM 1556 C CA . ASN A 1 190 ? -23.290 5.576 27.372 1.00 49.66 190 ASN A CA 1
ATOM 1557 C C . ASN A 1 190 ? -22.785 5.842 28.792 1.00 49.66 190 ASN A C 1
ATOM 1559 O O . ASN A 1 190 ? -23.593 5.667 29.727 1.00 49.66 190 ASN A O 1
#

pLDDT: mean 77.11, std 11.9, range [28.41, 89.62]